Protein AF-A0A497JH28-F1 (afdb_monomer_lite)

pLDDT: mean 73.88, std 19.93, 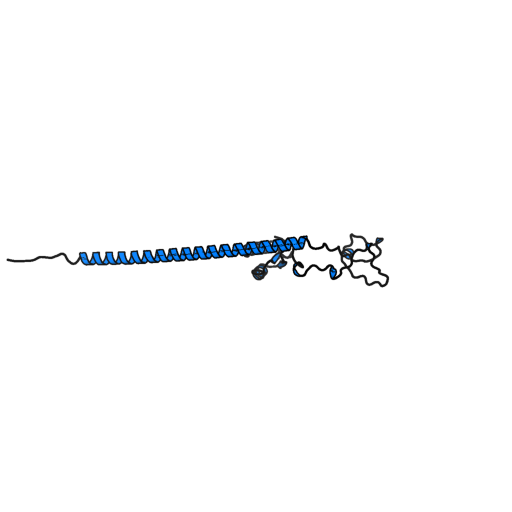range [36.78, 96.44]

InterPro domains:
  IPR001515 Large ribosomal subunit protein eL32 [PF01655] (84-186)
  IPR001515 Large ribosomal subunit protein eL32 [PTHR23413] (68-186)
  IPR001515 Large ribosomal subunit protein eL32 [SM01393] (86-186)
  IPR036351 Large ribosomal subunit protein eL32 superfamily [SSF52042] (65-186)

Foldseek 3Di:
DYDDDDPPDDVVVVVVVVVVVVVVVVVVVVVVVVVVVVVVVVVVVVVVVVVVVVVVVVVVLLVVLVVLLVVLVVDDDDDQAWDDDDDPVVDDVPDPNGSDHDDDDDPPDDDDVVNPDDDDPVNDDDPCNPQADSSSAREDEDAAQVVLVVCQPPRRHAYEYDPPHDPVRVVVNVVSCVVSVHHYPHD

Organism: NCBI:txid3101447

Secondary structure (DSSP, 8-state):
--------SSSHHHHHHHHHHHHHHHHHHHHHHHHHHHHHHHHHHHHHHHHHHHHHHHHHHHHHHHHHHHHHHTSPPPP------S-GGG--TT-HHHHS------TT----GGG-PPP-GGGPPPTTTTTB-TTSPEEEEESSSHHHHHHTT-TTEEEEE-TTS-HHHHHHHHHHHHHHTPPBS--

Sequence (187 aa):
MSKSKAKKTTEEKTVKKNDIAKGKTAKKRGEEKKQEQAVAKKSEKKVEKGTKETAKEEKKKNKEIKKLQKKIKKKKKKPIFRGHFGKRSIRRKSRAKWDKWRVPRGADFKLKKEDGKAPSTGYRTSKALRYLHPSGYREVLIHNAKELEMLAGRANVAARIASTVGRKKRGEIIKKADEIGIKILNA

Structure (mmCIF, N/CA/C/O backbone):
data_AF-A0A497JH28-F1
#
_entry.id   AF-A0A497JH28-F1
#
loop_
_atom_site.group_PDB
_atom_site.id
_atom_site.type_symbol
_atom_site.label_atom_id
_atom_site.label_alt_id
_atom_site.label_comp_id
_atom_site.label_asym_id
_atom_site.label_entity_id
_atom_site.label_seq_id
_atom_site.pdbx_PDB_ins_code
_atom_site.Cartn_x
_atom_site.Cartn_y
_atom_site.Cartn_z
_atom_site.occupancy
_atom_site.B_iso_or_equiv
_atom_site.auth_seq_id
_atom_site.auth_comp_id
_atom_site.auth_asym_id
_atom_site.auth_atom_id
_atom_site.pdbx_PDB_model_num
ATOM 1 N N . MET A 1 1 ? -82.735 -18.924 85.196 1.00 37.81 1 MET A N 1
ATOM 2 C CA . MET A 1 1 ? -82.983 -18.885 83.733 1.00 37.81 1 MET A CA 1
ATOM 3 C C . MET A 1 1 ? -82.346 -17.596 83.220 1.00 37.81 1 MET A C 1
ATOM 5 O O . MET A 1 1 ? -82.485 -16.612 83.918 1.00 37.81 1 MET A O 1
ATOM 9 N N . SER A 1 2 ? -81.614 -17.448 82.120 1.00 38.12 2 SER A N 1
ATOM 10 C CA . SER A 1 2 ? -81.178 -18.313 81.019 1.00 38.12 2 SER A CA 1
ATOM 11 C C . SER A 1 2 ? -80.342 -17.438 80.060 1.00 38.12 2 SER A C 1
ATOM 13 O O . SER A 1 2 ? -80.858 -16.391 79.701 1.00 38.12 2 SER A O 1
ATOM 15 N N . LYS A 1 3 ? -79.157 -17.922 79.613 1.00 40.09 3 LYS A N 1
ATOM 16 C CA . LYS A 1 3 ? -78.478 -17.726 78.286 1.00 40.09 3 LYS A CA 1
ATOM 17 C C . LYS A 1 3 ? -78.199 -16.260 77.826 1.00 40.09 3 LYS A C 1
ATOM 19 O O . LYS A 1 3 ? -78.965 -15.368 78.112 1.00 40.09 3 LYS A O 1
ATOM 24 N N . SER A 1 4 ? -77.163 -15.849 77.083 1.00 39.28 4 SER A N 1
ATOM 25 C CA . SER A 1 4 ? -76.132 -16.427 76.188 1.00 39.28 4 SER A CA 1
ATOM 26 C C . SER A 1 4 ? -75.283 -15.225 75.685 1.00 39.28 4 SER A C 1
ATOM 28 O O . SER A 1 4 ? -75.851 -14.172 75.432 1.00 39.28 4 SER A O 1
ATOM 30 N N . LYS A 1 5 ? -73.943 -15.212 75.710 1.00 43.56 5 LYS A N 1
ATOM 31 C CA . LYS A 1 5 ? -72.931 -15.792 74.788 1.00 43.56 5 LYS A CA 1
ATOM 32 C C . LYS A 1 5 ? -72.743 -15.065 73.429 1.00 43.56 5 LYS A C 1
ATOM 34 O O . LYS A 1 5 ? -73.659 -15.006 72.625 1.00 43.56 5 LYS A O 1
ATOM 39 N N . ALA A 1 6 ? -71.474 -14.689 73.184 1.00 45.25 6 ALA A N 1
ATOM 40 C CA . ALA A 1 6 ? -70.762 -14.514 71.899 1.00 45.25 6 ALA A CA 1
ATOM 41 C C . ALA A 1 6 ? -70.685 -13.118 71.223 1.00 45.25 6 ALA A C 1
ATOM 43 O O . ALA A 1 6 ? -71.328 -12.853 70.215 1.00 45.25 6 ALA A O 1
ATOM 44 N N . LYS A 1 7 ? -69.726 -12.294 71.681 1.00 42.97 7 LYS A N 1
ATOM 45 C CA . LYS A 1 7 ? -69.059 -11.220 70.909 1.00 42.97 7 LYS A CA 1
ATOM 46 C C . LYS A 1 7 ? -67.608 -11.656 70.607 1.00 42.97 7 LYS A C 1
ATOM 48 O O . LYS A 1 7 ? -66.684 -11.264 71.304 1.00 42.97 7 LYS A O 1
ATOM 53 N N . LYS A 1 8 ? -67.408 -12.568 69.648 1.00 49.81 8 LYS A N 1
ATOM 54 C CA . LYS A 1 8 ? -66.086 -12.998 69.126 1.00 49.81 8 LYS A CA 1
ATOM 55 C C . LYS A 1 8 ? -66.275 -13.650 67.749 1.00 49.81 8 LYS A C 1
ATOM 57 O O . LYS A 1 8 ? -66.282 -14.869 67.662 1.00 49.81 8 LYS A O 1
ATOM 62 N N . THR A 1 9 ? -66.486 -12.882 66.677 1.00 42.44 9 THR A N 1
ATOM 63 C CA . THR A 1 9 ? -66.509 -13.458 65.305 1.00 42.44 9 THR A CA 1
ATOM 64 C C . THR A 1 9 ? -66.166 -12.500 64.156 1.00 42.44 9 THR A C 1
ATOM 66 O O . THR A 1 9 ? -65.973 -12.977 63.038 1.00 42.44 9 THR A O 1
ATOM 69 N N . THR A 1 10 ? -66.038 -11.186 64.361 1.00 40.66 10 THR A N 1
ATOM 70 C CA . THR A 1 10 ? -65.856 -10.238 63.241 1.00 40.66 10 THR A CA 1
ATOM 71 C C . THR A 1 10 ? -64.416 -9.768 63.011 1.00 40.66 10 THR A C 1
ATOM 73 O O . THR A 1 10 ? -64.064 -9.494 61.866 1.00 40.66 10 THR A O 1
ATOM 76 N N . GLU A 1 11 ? -63.544 -9.774 64.023 1.00 47.94 11 GLU A N 1
ATOM 77 C CA . GLU A 1 11 ? -62.158 -9.276 63.892 1.00 47.94 11 GLU A CA 1
ATOM 78 C C . GLU A 1 11 ? -61.151 -10.334 63.392 1.00 47.94 11 GLU A C 1
ATOM 80 O O . GLU A 1 11 ? -60.200 -10.008 62.687 1.00 47.94 11 GLU A O 1
ATOM 85 N N . GLU A 1 12 ? -61.383 -11.631 63.623 1.00 47.53 12 GLU A N 1
ATOM 86 C CA . GLU A 1 12 ? -60.472 -12.683 63.127 1.00 47.53 12 GLU A CA 1
ATOM 87 C C . GLU A 1 12 ? -60.574 -12.937 61.609 1.00 47.53 12 GLU A C 1
ATOM 89 O O . GLU A 1 12 ? -59.661 -13.508 61.006 1.00 47.53 12 GLU A O 1
ATOM 94 N N . LYS A 1 13 ? -61.671 -12.520 60.960 1.00 46.00 13 LYS A N 1
ATOM 95 C CA . LYS A 1 13 ? -61.881 -12.714 59.512 1.00 46.00 13 LYS A CA 1
ATOM 96 C C . LYS A 1 13 ? -61.195 -11.651 58.648 1.00 46.00 13 LYS A C 1
ATOM 98 O O . LYS A 1 13 ? -60.872 -11.942 57.497 1.00 46.00 13 LYS A O 1
ATOM 103 N N . THR A 1 14 ? -60.938 -10.455 59.175 1.00 41.06 14 THR A N 1
ATOM 104 C CA . THR A 1 14 ? -60.233 -9.378 58.455 1.00 41.06 14 THR A CA 1
ATOM 105 C C . THR A 1 14 ? -58.714 -9.540 58.526 1.00 41.06 14 THR A C 1
ATOM 107 O O . THR A 1 14 ? -58.034 -9.312 57.526 1.00 41.06 14 THR A O 1
ATOM 110 N N . VAL A 1 15 ? -58.179 -10.059 59.636 1.00 48.66 15 VAL A N 1
ATOM 111 C CA . VAL A 1 15 ? -56.744 -10.372 59.777 1.00 48.66 15 VAL A CA 1
ATOM 112 C C . VAL A 1 15 ? -56.342 -11.559 58.884 1.00 48.66 15 VAL A C 1
ATOM 114 O O . VAL A 1 15 ? -55.412 -11.448 58.087 1.00 48.66 15 VAL A O 1
ATOM 117 N N . LYS A 1 16 ? -57.134 -12.646 58.863 1.00 47.25 16 LYS A N 1
ATOM 118 C CA . LYS A 1 16 ? -56.840 -13.844 58.044 1.00 47.25 16 LYS A CA 1
ATOM 119 C C . LYS A 1 16 ? -56.891 -13.607 56.524 1.00 47.25 16 LYS A C 1
ATOM 121 O O . LYS A 1 16 ? -56.211 -14.307 55.777 1.00 47.25 16 LYS A O 1
ATOM 126 N N . LYS A 1 17 ? -57.652 -12.618 56.033 1.00 41.28 17 LYS A N 1
ATOM 127 C CA . LYS A 1 17 ? -57.701 -12.276 54.592 1.00 41.28 17 LYS A CA 1
ATOM 128 C C . LYS A 1 17 ? -56.466 -11.486 54.134 1.00 41.28 17 LYS A C 1
ATOM 130 O O . LYS A 1 17 ? -56.041 -11.640 52.988 1.00 41.28 17 LYS A O 1
ATOM 135 N N . ASN A 1 18 ? -55.857 -10.712 55.034 1.00 42.66 18 ASN A N 1
ATOM 136 C CA . ASN A 1 18 ? -54.663 -9.912 54.753 1.00 42.66 18 ASN A CA 1
ATOM 137 C C . ASN A 1 18 ? -53.364 -10.740 54.778 1.00 42.66 18 ASN A C 1
ATOM 139 O O . ASN A 1 18 ? -52.468 -10.487 53.969 1.00 42.66 18 ASN A O 1
ATOM 143 N N . ASP A 1 19 ? -53.283 -11.787 55.604 1.00 46.91 19 ASP A N 1
ATOM 144 C CA . ASP A 1 19 ? -52.114 -12.682 55.640 1.00 46.91 19 ASP A CA 1
ATOM 145 C C . ASP A 1 19 ? -52.024 -13.600 54.405 1.00 46.91 19 ASP A C 1
ATOM 147 O O . ASP A 1 19 ? -50.943 -13.812 53.847 1.00 46.91 19 ASP A O 1
ATOM 151 N N . ILE A 1 20 ? -53.165 -14.065 53.880 1.00 48.09 20 ILE A N 1
ATOM 152 C CA . ILE A 1 20 ? -53.229 -14.869 52.643 1.00 48.09 20 ILE A CA 1
ATOM 153 C C . ILE A 1 20 ? -52.835 -14.028 51.410 1.00 48.09 20 ILE A C 1
ATOM 155 O O . ILE A 1 20 ? -52.199 -14.537 50.479 1.00 48.09 20 ILE A O 1
ATOM 159 N N . ALA A 1 21 ? -53.161 -12.730 51.405 1.00 46.59 21 ALA A N 1
ATOM 160 C CA . ALA A 1 21 ? -52.782 -11.796 50.342 1.00 46.59 21 ALA A CA 1
ATOM 161 C C . ALA A 1 21 ? -51.278 -11.452 50.360 1.00 46.59 21 ALA A C 1
ATOM 163 O O . ALA A 1 21 ? -50.659 -11.365 49.294 1.00 46.59 21 ALA A O 1
ATOM 164 N N . LYS A 1 22 ? -50.661 -11.345 51.549 1.00 37.91 22 LYS A N 1
ATOM 165 C CA . LYS A 1 22 ? -49.203 -11.175 51.717 1.00 37.91 22 LYS A CA 1
ATOM 166 C C . LYS A 1 22 ? -48.408 -12.435 51.343 1.00 37.91 22 LYS A C 1
ATOM 168 O O . LYS A 1 22 ? -47.345 -12.331 50.733 1.00 37.91 22 LYS A O 1
ATOM 173 N N . GLY A 1 23 ? -48.942 -13.629 51.611 1.00 40.78 23 GLY A N 1
ATOM 174 C CA . GLY A 1 23 ? -48.312 -14.901 51.229 1.00 40.78 23 GLY A CA 1
ATOM 175 C C . GLY A 1 23 ? -48.310 -15.176 49.717 1.00 40.78 23 GLY A C 1
ATOM 176 O O . GLY A 1 23 ? -47.308 -15.640 49.169 1.00 40.78 23 GLY A O 1
ATOM 177 N N . LYS A 1 24 ? -49.398 -14.843 49.003 1.00 41.31 24 LYS A N 1
ATOM 178 C CA . LYS A 1 24 ? -49.492 -15.022 47.537 1.00 41.31 24 LYS A CA 1
ATOM 179 C C . LYS A 1 24 ? -48.627 -14.032 46.748 1.00 41.31 24 LYS A C 1
ATOM 181 O O . LYS A 1 24 ? -48.066 -14.404 45.721 1.00 41.31 24 LYS A O 1
ATOM 186 N N . THR A 1 25 ? -48.469 -12.802 47.233 1.00 36.78 25 THR A N 1
ATOM 187 C 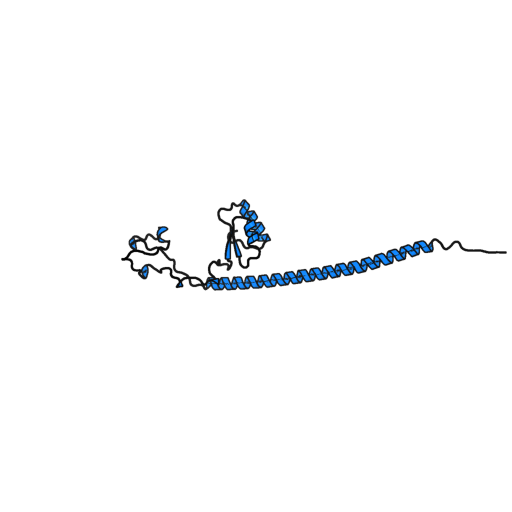CA . THR A 1 25 ? -47.599 -11.783 46.614 1.00 36.78 25 THR A CA 1
ATOM 188 C C . THR A 1 25 ? -46.108 -12.053 46.846 1.00 36.78 25 THR A C 1
ATOM 190 O O . THR A 1 25 ? -45.298 -11.790 45.958 1.00 36.78 25 THR A O 1
ATOM 193 N N . ALA A 1 26 ? -45.730 -12.657 47.979 1.00 47.97 26 ALA A N 1
ATOM 194 C CA . ALA A 1 26 ? -44.349 -13.068 48.250 1.00 47.97 26 ALA A CA 1
ATOM 195 C C . ALA A 1 26 ? -43.903 -14.283 47.410 1.00 47.97 26 ALA A C 1
ATOM 197 O O . ALA A 1 26 ? -42.774 -14.310 46.919 1.00 47.97 26 ALA A O 1
ATOM 198 N N . LYS A 1 27 ? -44.794 -15.260 47.180 1.00 40.41 27 LYS A N 1
ATOM 199 C CA . LYS A 1 27 ? -44.501 -16.448 46.354 1.00 40.41 27 LYS A CA 1
ATOM 200 C C . LYS A 1 27 ? -44.339 -16.098 44.865 1.00 40.41 27 LYS A C 1
ATOM 202 O O . LYS A 1 27 ? -43.400 -16.571 44.233 1.00 40.41 27 LYS A O 1
ATOM 207 N N . LYS A 1 28 ? -45.171 -15.180 44.349 1.00 40.59 28 LYS A N 1
ATOM 208 C CA . LYS A 1 28 ? -45.109 -14.670 42.964 1.00 40.59 28 LYS A CA 1
ATOM 209 C C . LYS A 1 28 ? -43.826 -13.863 42.688 1.00 40.59 28 LYS A C 1
ATOM 211 O O . LYS A 1 28 ? -43.149 -14.109 41.697 1.00 40.59 28 LYS A O 1
ATOM 216 N N . ARG A 1 29 ? -43.404 -13.011 43.637 1.00 37.56 29 ARG A N 1
ATOM 217 C CA . ARG A 1 29 ? -42.120 -12.274 43.584 1.00 37.56 29 ARG A CA 1
ATOM 218 C C . ARG A 1 29 ? -40.880 -13.178 43.660 1.00 37.56 29 ARG A C 1
ATOM 220 O O . ARG A 1 29 ? -39.821 -12.806 43.159 1.00 37.56 29 ARG A O 1
ATOM 227 N N . GLY A 1 30 ? -40.976 -14.340 44.311 1.00 40.38 30 GLY A N 1
ATOM 228 C CA . GLY A 1 30 ? -39.885 -15.320 44.402 1.00 40.38 30 GLY A CA 1
ATOM 229 C C . GLY A 1 30 ? -39.669 -16.119 43.111 1.00 40.38 30 GLY A C 1
ATOM 230 O O . GLY A 1 30 ? -38.525 -16.401 42.749 1.00 40.38 30 GLY A O 1
ATOM 231 N N . GLU A 1 31 ? -40.747 -16.447 42.395 1.00 44.94 31 GLU A N 1
ATOM 232 C CA . GLU A 1 31 ? -40.692 -17.097 41.078 1.00 44.94 31 GLU A CA 1
ATOM 233 C C . GLU A 1 31 ? -40.249 -16.127 39.974 1.00 44.94 31 GLU A C 1
ATOM 235 O O . GLU A 1 31 ? -39.393 -16.492 39.168 1.00 44.94 31 GLU A O 1
ATOM 240 N N . GLU A 1 32 ? -40.710 -14.872 40.003 1.00 44.94 32 GLU A N 1
ATOM 241 C CA . GLU A 1 32 ? -40.266 -13.806 39.087 1.00 44.94 32 GLU A CA 1
ATOM 242 C C . GLU A 1 32 ? -38.764 -13.497 39.248 1.00 44.94 32 GLU A C 1
ATOM 244 O O . GLU A 1 32 ? -38.039 -13.454 38.256 1.00 44.94 32 GLU A O 1
ATOM 249 N N . LYS A 1 33 ? -38.238 -13.428 40.484 1.00 43.44 33 LYS A N 1
ATOM 250 C CA . LYS A 1 33 ? -36.789 -13.257 40.731 1.00 43.44 33 LYS A CA 1
ATOM 251 C C . LYS A 1 33 ? -35.943 -14.457 40.288 1.00 43.44 33 LYS A C 1
ATOM 253 O O . LYS A 1 33 ? -34.811 -14.278 39.841 1.00 43.44 33 LYS A O 1
ATOM 258 N N . LYS A 1 34 ? -36.461 -15.688 40.392 1.00 44.56 34 LYS A N 1
ATOM 259 C CA . LYS A 1 34 ? -35.784 -16.890 39.863 1.00 44.56 34 LYS A CA 1
ATOM 260 C C . LYS A 1 34 ? -35.794 -16.922 38.332 1.00 44.56 34 LYS A C 1
ATOM 262 O O . LYS A 1 34 ? -34.812 -17.365 37.737 1.00 44.56 34 LYS A O 1
ATOM 267 N N . GLN A 1 35 ? -36.863 -16.439 37.701 1.00 50.97 35 GLN A N 1
ATOM 268 C CA . GLN A 1 35 ? -36.962 -16.317 36.247 1.00 50.97 35 GLN A CA 1
ATOM 269 C C . GLN A 1 35 ? -36.061 -15.193 35.703 1.00 50.97 35 GLN A C 1
ATOM 271 O O . GLN A 1 35 ? -35.329 -15.440 34.747 1.00 50.97 35 GLN A O 1
ATOM 276 N N . GLU A 1 36 ? -35.980 -14.027 36.355 1.00 49.41 36 GLU A N 1
ATOM 277 C CA . GLU A 1 36 ? -35.035 -12.951 36.000 1.00 49.41 36 GLU A CA 1
ATOM 278 C C . GLU A 1 36 ? -33.567 -13.383 36.136 1.00 49.41 36 GLU A C 1
ATOM 280 O O . GLU A 1 36 ? -32.769 -13.150 35.230 1.00 49.41 36 GLU A O 1
ATOM 285 N N . GLN A 1 37 ? -33.198 -14.087 37.213 1.00 52.50 37 GLN A N 1
ATOM 286 C CA . GLN A 1 37 ? -31.826 -14.583 37.398 1.00 52.50 37 GLN A CA 1
ATOM 287 C C . GLN A 1 37 ? -31.445 -15.690 36.400 1.00 52.50 37 GLN A C 1
ATOM 289 O O . GLN A 1 37 ? -30.280 -15.805 36.009 1.00 52.50 37 GLN A O 1
ATOM 294 N N . ALA A 1 38 ? -32.405 -16.506 35.954 1.00 54.91 38 ALA A N 1
ATOM 295 C CA . ALA A 1 38 ? -32.179 -17.521 34.927 1.00 54.91 38 ALA A CA 1
ATOM 296 C C . ALA A 1 38 ? -32.054 -16.909 33.520 1.00 54.91 38 ALA A C 1
ATOM 298 O O . ALA A 1 38 ? -31.229 -17.375 32.730 1.00 54.91 38 ALA A O 1
ATOM 299 N N . VAL A 1 39 ? -32.827 -15.859 33.215 1.00 54.19 39 VAL A N 1
ATOM 300 C CA . VAL A 1 39 ? -32.735 -15.092 31.962 1.00 54.19 39 VAL A CA 1
ATOM 301 C C . VAL A 1 39 ? -31.427 -14.295 31.912 1.00 54.19 39 VAL A C 1
ATOM 303 O O . VAL A 1 39 ? -30.737 -14.384 30.898 1.00 54.19 39 VAL A O 1
ATOM 306 N N . ALA A 1 40 ? -31.015 -13.662 33.018 1.00 53.75 40 ALA A N 1
ATOM 307 C CA . ALA A 1 40 ? -29.733 -12.963 33.158 1.00 53.75 40 ALA A CA 1
ATOM 308 C C . ALA A 1 40 ? -28.522 -13.901 32.979 1.00 53.75 40 ALA A C 1
ATOM 310 O O . ALA A 1 40 ? -27.623 -13.616 32.190 1.00 53.75 40 ALA A O 1
ATOM 311 N N . LYS A 1 41 ? -28.534 -15.095 33.596 1.00 46.94 41 LYS A N 1
ATOM 312 C CA . LYS A 1 41 ? -27.481 -16.112 33.391 1.00 46.94 41 LYS A CA 1
ATOM 313 C C . LYS A 1 41 ? -27.463 -16.689 31.973 1.00 46.94 41 LYS A C 1
ATOM 315 O O . LYS A 1 41 ? -26.401 -17.072 31.479 1.00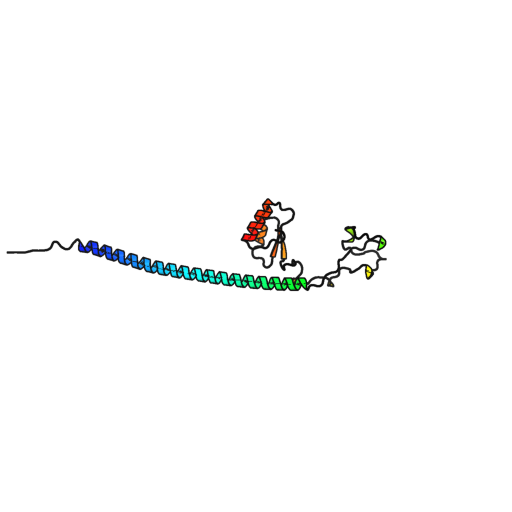 46.94 41 LYS A O 1
ATOM 320 N N . LYS A 1 42 ? -28.616 -16.776 31.295 1.00 41.72 42 LYS A N 1
ATOM 321 C CA . LYS A 1 42 ? -28.699 -17.186 29.880 1.00 41.72 42 LYS A CA 1
ATOM 322 C C . LYS A 1 42 ? -28.188 -16.088 28.948 1.00 41.72 42 LYS A C 1
ATOM 324 O O . LYS A 1 42 ? -27.504 -16.425 27.985 1.00 41.72 42 LYS A O 1
ATOM 329 N N . SER A 1 43 ? -28.476 -14.813 29.220 1.00 47.16 43 SER A N 1
ATOM 330 C CA . SER A 1 43 ? -27.940 -13.678 28.460 1.00 47.16 43 SER A CA 1
ATOM 331 C C . SER A 1 43 ? -26.440 -13.504 28.680 1.00 47.16 43 SER A C 1
ATOM 333 O O . SER A 1 43 ? -25.723 -13.353 27.700 1.00 47.16 43 SER A O 1
ATOM 335 N N . GLU A 1 44 ? -25.934 -13.657 29.905 1.00 52.97 44 GLU A N 1
ATOM 336 C CA . GLU A 1 44 ? -24.496 -13.617 30.211 1.00 52.97 44 GLU A CA 1
ATOM 337 C C . GLU A 1 44 ? -23.739 -14.765 29.537 1.00 52.97 44 GLU A C 1
ATOM 339 O O . GLU A 1 44 ? -22.740 -14.521 28.867 1.00 52.97 44 GLU A O 1
ATOM 344 N N . LYS A 1 45 ? -24.258 -16.004 29.580 1.00 42.44 45 LYS A N 1
ATOM 345 C CA . LYS A 1 45 ? -23.668 -17.127 28.826 1.00 42.44 45 LYS A CA 1
ATOM 346 C C . LYS A 1 45 ? -23.711 -16.912 27.315 1.00 42.44 45 LYS A C 1
ATOM 348 O O . LYS A 1 45 ? -22.812 -17.377 26.624 1.00 42.44 45 LYS A O 1
ATOM 353 N N . LYS A 1 46 ? -24.745 -16.257 26.777 1.00 44.66 46 LYS A N 1
ATOM 354 C CA . LYS A 1 46 ? -24.876 -15.975 25.335 1.00 44.66 46 LYS A CA 1
ATOM 355 C C . LYS A 1 46 ? -23.923 -14.855 24.898 1.00 44.66 46 LYS A C 1
ATOM 357 O O . LYS A 1 46 ? -23.325 -14.968 23.831 1.00 44.66 46 LYS A O 1
ATOM 362 N N . VAL A 1 47 ? -23.711 -13.850 25.751 1.00 51.41 47 VAL A N 1
ATOM 363 C CA . VAL A 1 47 ? -22.716 -12.780 25.576 1.00 51.41 47 VAL A CA 1
ATOM 364 C C . VAL A 1 47 ? -21.290 -13.333 25.714 1.00 51.41 47 VAL A C 1
ATOM 366 O O . VAL A 1 47 ? -20.474 -13.081 24.836 1.00 51.41 47 VAL A O 1
ATOM 369 N N . GLU A 1 48 ? -20.992 -14.182 26.704 1.00 52.78 48 GLU A N 1
ATOM 370 C CA . GLU A 1 48 ? -19.694 -14.876 26.838 1.00 52.78 48 GLU A CA 1
ATOM 371 C C . GLU A 1 48 ? -19.387 -15.830 25.673 1.00 52.78 48 GLU A C 1
ATOM 373 O O . GLU A 1 48 ? -18.230 -16.013 25.283 1.00 52.78 48 GLU A O 1
ATOM 378 N N . LYS A 1 49 ? -20.409 -16.498 25.127 1.00 39.88 49 LYS A N 1
ATOM 379 C CA . LYS A 1 49 ? -20.242 -17.385 23.968 1.00 39.88 49 LYS A CA 1
ATOM 380 C C . LYS A 1 49 ? -19.982 -16.567 22.700 1.00 39.88 49 LYS A C 1
ATOM 382 O O . LYS A 1 49 ? -19.069 -16.911 21.953 1.00 39.88 49 LYS A O 1
ATOM 387 N N . GLY A 1 50 ? -20.685 -15.443 22.532 1.00 47.03 50 GLY A N 1
ATOM 388 C CA . GLY A 1 50 ? -20.445 -14.471 21.463 1.00 47.03 50 GLY A CA 1
ATOM 389 C C . GLY A 1 50 ? -19.052 -13.835 21.526 1.00 47.03 50 GLY A C 1
ATOM 390 O O . GLY A 1 50 ? -18.361 -13.794 20.513 1.00 47.03 50 GLY A O 1
ATOM 391 N N . THR A 1 51 ? -18.575 -13.430 22.709 1.00 59.41 51 THR A N 1
ATOM 392 C CA . THR A 1 51 ? -17.224 -12.854 22.877 1.00 59.41 51 THR A CA 1
ATOM 393 C C . THR A 1 51 ? -16.103 -13.877 22.659 1.00 59.41 51 THR A C 1
ATOM 395 O O . THR A 1 51 ? -15.031 -13.540 22.152 1.00 59.41 51 THR A O 1
ATOM 398 N N . LYS A 1 52 ? -16.330 -15.159 22.978 1.00 59.66 52 LYS A N 1
ATOM 399 C CA . LYS A 1 52 ? -15.379 -16.245 22.669 1.00 59.66 52 LYS A CA 1
ATOM 400 C C . LYS A 1 52 ? -15.323 -16.574 21.174 1.00 59.66 52 LYS A C 1
ATOM 402 O O . LYS A 1 52 ? -14.257 -16.954 20.679 1.00 59.66 52 LYS A O 1
ATOM 407 N N . GLU A 1 53 ? -16.435 -16.450 20.456 1.00 68.19 53 GLU A N 1
ATOM 408 C CA . GLU A 1 53 ? -16.502 -16.663 19.006 1.00 68.19 53 GLU A CA 1
ATOM 409 C C . GLU A 1 53 ? -15.827 -15.519 18.233 1.00 68.19 53 GLU A C 1
ATOM 411 O O . GLU A 1 53 ? -14.965 -15.795 17.391 1.00 68.19 53 GLU A O 1
ATOM 416 N N . THR A 1 54 ? -16.084 -14.257 18.596 1.00 68.38 54 THR A N 1
ATOM 417 C CA . THR A 1 54 ? -15.415 -13.090 17.989 1.00 68.38 54 THR A CA 1
ATOM 418 C C . THR A 1 54 ? -13.900 -13.112 18.215 1.00 68.38 54 THR A C 1
ATOM 420 O O . THR A 1 54 ? -13.129 -12.955 17.266 1.00 68.38 54 THR A O 1
ATOM 423 N N . ALA A 1 55 ? -13.438 -13.451 19.425 1.00 72.38 55 ALA A N 1
ATOM 424 C CA . ALA A 1 55 ? -12.008 -13.564 19.731 1.00 72.38 55 ALA A CA 1
ATOM 425 C C . ALA A 1 55 ? -11.300 -14.687 18.942 1.00 72.38 55 ALA A C 1
ATOM 427 O O . ALA A 1 55 ? 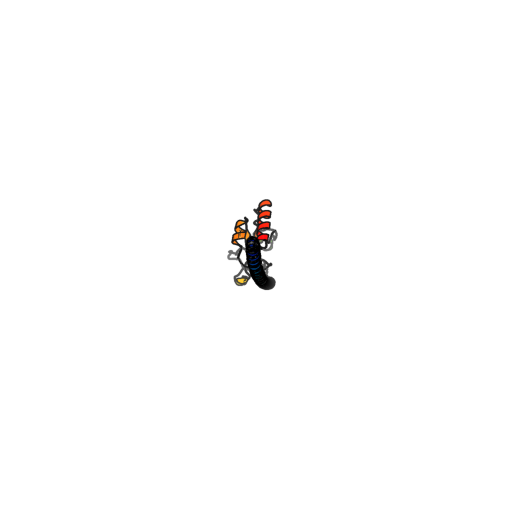-10.124 -14.570 18.573 1.00 72.38 55 ALA A O 1
ATOM 428 N N . LYS A 1 56 ? -11.987 -15.806 18.661 1.00 74.50 56 LYS A N 1
ATOM 429 C CA . LYS A 1 56 ? -11.452 -16.868 17.786 1.00 74.50 56 LYS A CA 1
ATOM 430 C C . LYS A 1 56 ? -11.345 -16.392 16.337 1.00 74.50 56 LYS A C 1
ATOM 432 O O . LYS A 1 56 ? -10.358 -16.709 15.663 1.00 74.50 56 LYS A O 1
ATOM 437 N N . GLU A 1 57 ? -12.323 -15.629 15.865 1.00 77.69 57 GLU A N 1
ATOM 438 C CA . GLU A 1 57 ? -12.338 -15.083 14.511 1.00 77.69 57 GLU A CA 1
ATOM 439 C C . GLU A 1 57 ? -11.220 -14.051 14.294 1.00 77.69 57 GLU A C 1
ATOM 441 O O . GLU A 1 57 ? -10.482 -14.130 13.308 1.00 77.69 57 GLU A O 1
ATOM 446 N N . GLU A 1 58 ? -11.000 -13.153 15.255 1.00 77.19 58 GLU A N 1
ATOM 447 C CA . GLU A 1 58 ? -9.890 -12.192 15.246 1.00 77.19 58 GLU A CA 1
ATOM 448 C C . GLU A 1 58 ? -8.521 -12.880 15.238 1.00 77.19 58 GLU A C 1
ATOM 450 O O . GLU A 1 58 ? -7.636 -12.525 14.453 1.00 77.19 58 GLU A O 1
ATOM 455 N N . LYS A 1 59 ? -8.342 -13.932 16.049 1.00 80.88 59 LYS A N 1
ATOM 456 C CA . LYS A 1 59 ? -7.113 -14.744 16.044 1.00 80.88 59 LYS A CA 1
ATOM 457 C C . LYS A 1 59 ? -6.869 -15.394 14.681 1.00 80.88 59 LYS A C 1
ATOM 459 O O . LYS A 1 59 ? -5.727 -15.428 14.207 1.00 80.88 59 LYS A O 1
ATOM 464 N N . LYS A 1 60 ? -7.923 -15.887 14.023 1.00 83.81 60 LYS A N 1
ATOM 465 C CA . LYS A 1 60 ? -7.845 -16.471 12.675 1.00 83.81 60 LYS A CA 1
ATOM 466 C C . LYS A 1 60 ? -7.453 -15.414 11.634 1.00 83.81 60 LYS A C 1
ATOM 468 O O . LYS A 1 60 ? -6.506 -15.654 10.879 1.00 83.81 60 LYS A O 1
ATOM 473 N N . LYS A 1 61 ? -8.091 -14.237 11.656 1.00 81.62 61 LYS A N 1
ATOM 474 C CA . LYS A 1 61 ? -7.768 -13.083 10.792 1.00 81.62 61 LYS A CA 1
ATOM 475 C C . LYS A 1 61 ? -6.312 -12.638 10.975 1.00 81.62 61 LYS A C 1
ATOM 477 O O . LYS A 1 61 ? -5.559 -12.552 10.006 1.00 81.62 61 LYS A O 1
ATOM 482 N N . ASN A 1 62 ? -5.849 -12.495 12.216 1.00 85.81 62 ASN A N 1
ATOM 483 C CA . ASN A 1 62 ? -4.461 -12.128 12.516 1.00 85.81 62 ASN A CA 1
ATOM 484 C C . ASN A 1 62 ? -3.443 -13.169 12.020 1.00 85.81 62 ASN A C 1
ATOM 486 O O . ASN A 1 62 ? -2.385 -12.813 11.486 1.00 85.81 62 ASN A O 1
ATOM 490 N N . LYS A 1 63 ? -3.754 -14.467 12.134 1.00 88.88 63 LYS A N 1
ATOM 491 C CA . LYS A 1 63 ? -2.909 -15.542 11.588 1.00 88.88 63 LYS A CA 1
ATOM 492 C C . LYS A 1 63 ? -2.823 -15.469 10.061 1.00 88.88 63 LYS A C 1
ATOM 494 O O . LYS A 1 63 ? -1.739 -15.660 9.498 1.00 88.88 63 LYS A O 1
ATOM 499 N N . GLU A 1 64 ? -3.933 -15.172 9.394 1.00 87.81 64 GLU A N 1
ATOM 500 C CA . GLU A 1 64 ? -3.986 -14.994 7.944 1.00 87.81 64 GLU A CA 1
ATOM 501 C C . GLU A 1 64 ? -3.160 -13.785 7.486 1.00 87.81 64 GLU A C 1
ATOM 503 O O . GLU A 1 64 ? -2.294 -13.926 6.616 1.00 87.81 64 GLU A O 1
ATOM 508 N N . ILE A 1 65 ? -3.324 -12.635 8.143 1.00 87.50 65 ILE A N 1
ATOM 509 C CA . ILE A 1 65 ? -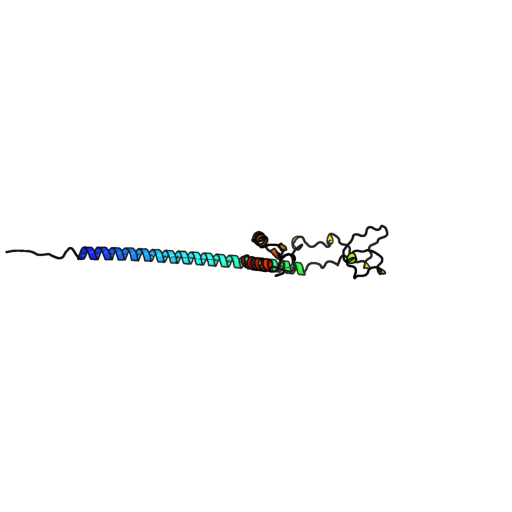2.538 -11.422 7.883 1.00 87.50 65 ILE A CA 1
ATOM 510 C C . ILE A 1 65 ? -1.043 -11.712 8.055 1.00 87.50 65 ILE A C 1
ATOM 512 O O . ILE A 1 65 ? -0.240 -11.396 7.176 1.00 87.50 65 ILE A O 1
ATOM 516 N N . LYS A 1 66 ? -0.643 -12.415 9.121 1.00 88.88 66 LYS A N 1
ATOM 517 C CA . LYS A 1 66 ? 0.760 -12.811 9.344 1.00 88.88 66 LYS A CA 1
ATOM 518 C C . LYS A 1 66 ? 1.289 -13.728 8.234 1.00 88.88 66 LYS A C 1
ATOM 520 O O . LYS A 1 66 ? 2.450 -13.617 7.831 1.00 88.88 66 LYS A O 1
ATOM 525 N N . LYS A 1 67 ? 0.453 -14.622 7.694 1.00 90.56 67 LYS A N 1
ATOM 526 C CA . LYS A 1 67 ? 0.804 -15.469 6.539 1.00 90.56 67 LYS A CA 1
ATOM 527 C C . LYS A 1 67 ? 1.009 -14.622 5.279 1.00 90.56 67 LYS A C 1
ATOM 529 O O . LYS A 1 67 ? 1.985 -14.844 4.558 1.00 90.56 67 LYS A O 1
ATOM 534 N N . LEU A 1 68 ? 0.145 -13.637 5.034 1.00 89.50 68 LEU A N 1
ATOM 535 C CA . LEU A 1 68 ? 0.281 -12.688 3.925 1.00 89.50 68 LEU A CA 1
ATOM 536 C C . LEU A 1 68 ? 1.552 -11.843 4.059 1.00 89.50 68 LEU A C 1
ATOM 538 O O . LEU A 1 68 ? 2.322 -11.767 3.105 1.00 89.50 68 LEU A O 1
ATOM 542 N N . GLN A 1 69 ? 1.851 -11.314 5.245 1.00 89.62 69 GLN A N 1
ATOM 543 C CA . GLN A 1 69 ? 3.094 -10.583 5.515 1.00 89.62 69 GLN A CA 1
ATOM 544 C C . GLN A 1 69 ? 4.340 -11.424 5.205 1.00 89.62 69 GLN A C 1
ATOM 546 O O . GLN A 1 69 ? 5.259 -10.957 4.528 1.00 89.62 69 GLN A O 1
ATOM 551 N N . LYS A 1 70 ? 4.368 -12.694 5.633 1.00 91.38 70 LYS A N 1
ATOM 552 C CA . LYS A 1 70 ? 5.466 -13.620 5.303 1.00 91.38 70 LYS A CA 1
ATOM 553 C C . LYS A 1 70 ? 5.606 -13.811 3.790 1.00 91.38 70 LYS A C 1
ATOM 555 O O . LYS A 1 70 ? 6.719 -13.763 3.273 1.00 91.38 70 LYS A O 1
ATOM 560 N N . LYS A 1 71 ? 4.493 -13.983 3.068 1.00 90.31 71 LYS A N 1
ATOM 561 C CA . LYS A 1 71 ? 4.496 -14.082 1.599 1.00 90.31 71 LYS A CA 1
ATOM 562 C C . LYS A 1 71 ? 4.991 -12.791 0.934 1.00 90.31 71 LYS A C 1
ATOM 564 O O . LYS A 1 71 ? 5.742 -12.864 -0.033 1.00 90.31 71 LYS A O 1
ATOM 569 N N . ILE A 1 72 ? 4.625 -11.622 1.463 1.00 90.19 72 ILE A N 1
ATOM 570 C CA . ILE A 1 72 ? 5.089 -10.318 0.968 1.00 90.19 72 ILE A CA 1
ATOM 571 C C . ILE A 1 72 ? 6.598 -10.167 1.164 1.00 90.19 72 ILE A C 1
ATOM 573 O O . ILE A 1 72 ? 7.270 -9.733 0.235 1.00 90.19 72 ILE A O 1
ATOM 577 N N . LYS A 1 73 ? 7.145 -10.552 2.322 1.00 88.94 73 LYS A N 1
ATOM 578 C CA . LYS A 1 73 ? 8.596 -10.507 2.577 1.00 88.94 73 LYS A CA 1
ATOM 579 C C . LYS A 1 73 ? 9.380 -11.446 1.657 1.00 88.94 73 LYS A C 1
ATOM 581 O O . LYS A 1 73 ? 10.456 -11.087 1.197 1.00 88.94 73 LYS A O 1
ATOM 586 N N . LYS A 1 74 ? 8.817 -12.617 1.347 1.00 89.00 74 LYS A N 1
ATOM 587 C CA . LYS A 1 74 ? 9.417 -13.615 0.445 1.00 89.00 74 LYS A CA 1
ATOM 588 C C . LYS A 1 74 ? 9.258 -13.290 -1.047 1.00 89.00 74 LYS A C 1
ATOM 590 O O . LYS A 1 74 ? 9.784 -14.022 -1.882 1.00 89.00 74 LYS A O 1
ATOM 595 N N . LYS A 1 75 ? 8.516 -12.239 -1.421 1.00 86.69 75 LYS A N 1
ATOM 596 C CA . LYS A 1 75 ? 8.309 -11.901 -2.838 1.00 86.69 75 LYS A CA 1
ATOM 597 C C . LYS A 1 75 ? 9.636 -11.489 -3.484 1.00 86.69 75 LYS A C 1
ATOM 599 O O . LYS A 1 75 ? 10.430 -10.773 -2.877 1.00 86.69 75 LYS A O 1
ATOM 604 N N . LYS A 1 76 ? 9.849 -11.891 -4.742 1.00 84.31 76 LYS A N 1
ATOM 605 C CA . LYS A 1 76 ? 11.033 -11.486 -5.515 1.00 84.31 76 LYS A CA 1
ATOM 606 C C . LYS A 1 76 ? 11.103 -9.954 -5.587 1.00 84.31 76 LYS A C 1
ATOM 608 O O . LYS A 1 76 ? 10.121 -9.305 -5.966 1.00 84.31 76 LYS A O 1
ATOM 613 N N . LYS A 1 77 ? 12.252 -9.379 -5.215 1.00 86.12 77 LYS A N 1
ATOM 614 C CA . LYS A 1 77 ? 12.512 -7.942 -5.373 1.00 86.12 77 LYS A CA 1
ATOM 615 C C . LYS A 1 77 ? 12.560 -7.623 -6.866 1.00 86.12 77 LYS A C 1
ATOM 617 O O . LYS A 1 77 ? 13.195 -8.337 -7.639 1.00 86.12 77 LYS A O 1
ATOM 622 N N . LYS A 1 78 ? 11.851 -6.573 -7.274 1.00 88.62 78 LYS A N 1
ATOM 623 C CA . LYS A 1 78 ? 11.873 -6.103 -8.661 1.00 88.62 78 LYS A CA 1
ATOM 624 C C . LYS A 1 78 ? 13.071 -5.174 -8.845 1.00 88.62 78 LYS A C 1
ATOM 626 O O . LYS A 1 78 ? 13.386 -4.441 -7.906 1.00 88.62 78 LYS A O 1
ATOM 631 N N . PRO A 1 79 ? 13.720 -5.187 -10.017 1.00 87.88 79 PRO A N 1
ATOM 632 C CA . PRO A 1 79 ? 14.697 -4.160 -10.340 1.00 87.88 79 PRO A CA 1
ATOM 633 C C . PRO A 1 79 ? 14.012 -2.787 -10.392 1.00 87.88 79 PRO A C 1
ATOM 635 O O . PRO A 1 79 ? 12.806 -2.688 -10.631 1.00 87.88 79 PRO A O 1
ATOM 638 N N . ILE A 1 80 ? 14.791 -1.729 -10.178 1.00 84.62 80 ILE A N 1
ATOM 639 C CA . ILE A 1 80 ? 14.328 -0.362 -10.419 1.00 84.62 80 ILE A CA 1
ATOM 640 C C . ILE A 1 80 ? 14.325 -0.155 -11.933 1.00 84.62 80 ILE A C 1
ATOM 642 O O . ILE A 1 80 ? 15.374 -0.208 -12.572 1.00 84.62 80 ILE A O 1
ATOM 646 N N . PHE A 1 81 ? 13.142 0.050 -12.502 1.00 86.38 81 PHE A N 1
ATOM 647 C CA . PHE A 1 81 ? 12.976 0.306 -13.928 1.00 86.38 81 PHE A CA 1
ATOM 648 C C . PHE A 1 81 ? 13.200 1.795 -14.203 1.00 86.38 81 PHE A C 1
ATOM 650 O O . PHE A 1 81 ? 12.414 2.623 -13.749 1.00 86.38 81 PHE A O 1
ATOM 657 N N . ARG A 1 82 ? 14.260 2.137 -14.940 1.00 79.50 82 ARG A N 1
ATOM 658 C CA . ARG A 1 82 ? 14.654 3.525 -15.236 1.00 79.50 82 ARG A CA 1
ATOM 659 C C . ARG A 1 82 ? 14.487 3.842 -16.717 1.00 79.50 82 ARG A C 1
ATOM 661 O O . ARG A 1 82 ? 14.626 2.966 -17.560 1.00 79.50 82 ARG A O 1
ATOM 668 N N . GLY A 1 83 ? 14.166 5.089 -17.041 1.00 74.50 83 GLY A N 1
ATOM 669 C CA . GLY A 1 83 ? 14.005 5.526 -18.427 1.00 74.50 83 GLY A CA 1
ATOM 670 C C . GLY A 1 83 ? 15.350 5.770 -19.093 1.00 74.50 83 GLY A C 1
ATOM 671 O O . GLY A 1 83 ? 16.202 6.479 -18.556 1.00 74.50 83 GLY A O 1
ATOM 672 N N . HIS A 1 84 ? 15.523 5.225 -20.293 1.00 67.75 84 HIS A N 1
ATOM 673 C CA . HIS A 1 84 ? 16.730 5.414 -21.088 1.00 67.75 84 HIS A CA 1
ATOM 674 C C . HIS A 1 84 ? 16.539 6.561 -22.076 1.00 67.75 84 HIS A C 1
ATOM 676 O O . HIS A 1 84 ? 16.123 6.360 -23.211 1.00 67.75 84 HIS A O 1
ATOM 682 N N . PHE A 1 85 ? 16.848 7.778 -21.636 1.00 57.53 85 PHE A N 1
ATOM 683 C CA . PHE A 1 85 ? 17.143 8.882 -22.549 1.00 57.53 85 PHE A CA 1
ATOM 684 C C . PHE A 1 85 ? 18.670 8.998 -22.673 1.00 57.53 85 PHE A C 1
ATOM 686 O O . PHE A 1 85 ? 19.355 8.751 -21.695 1.00 57.53 85 PHE A O 1
ATOM 693 N N . GLY A 1 86 ? 19.227 9.312 -23.845 1.00 55.53 86 GLY A N 1
ATOM 694 C CA . GLY A 1 86 ? 20.643 9.693 -24.022 1.00 55.53 86 GLY A CA 1
ATOM 695 C C . GLY A 1 86 ? 21.753 8.648 -23.757 1.00 55.53 86 GLY A C 1
ATOM 696 O O . GLY A 1 86 ? 21.540 7.557 -23.218 1.00 55.53 86 GLY A O 1
ATOM 697 N N . LYS A 1 87 ? 22.987 9.027 -24.138 1.00 56.31 87 LYS A N 1
ATOM 698 C CA . LYS A 1 87 ? 24.237 8.287 -23.867 1.00 56.31 87 LYS A CA 1
ATOM 699 C C . LYS A 1 87 ? 24.502 8.219 -22.354 1.00 56.31 87 LYS A C 1
ATOM 701 O O . LYS A 1 87 ? 24.138 9.131 -21.611 1.00 56.31 87 LYS A O 1
ATOM 706 N N . ARG A 1 88 ? 25.163 7.151 -21.885 1.00 56.69 88 ARG A N 1
ATOM 707 C CA . ARG A 1 88 ? 25.437 6.899 -20.452 1.00 56.69 88 ARG A CA 1
ATOM 708 C C . ARG A 1 88 ? 26.169 8.057 -19.755 1.00 56.69 88 ARG A C 1
ATOM 710 O O . ARG A 1 88 ? 25.870 8.327 -18.599 1.00 56.69 88 ARG A O 1
ATOM 717 N N . SER A 1 89 ? 27.036 8.776 -20.468 1.00 56.81 89 SER A N 1
ATOM 718 C CA . SER A 1 89 ? 27.758 9.962 -19.978 1.00 56.81 89 SER A CA 1
ATOM 719 C C . SER A 1 89 ? 26.859 11.176 -19.699 1.00 56.81 89 SER A C 1
ATOM 721 O O . SER A 1 89 ? 27.172 11.998 -18.847 1.00 56.81 89 SER A O 1
ATOM 723 N N . ILE A 1 90 ? 25.703 11.274 -20.365 1.00 56.22 90 ILE A N 1
ATOM 724 C CA . ILE A 1 90 ? 24.742 12.389 -20.239 1.00 56.22 90 ILE A CA 1
ATOM 7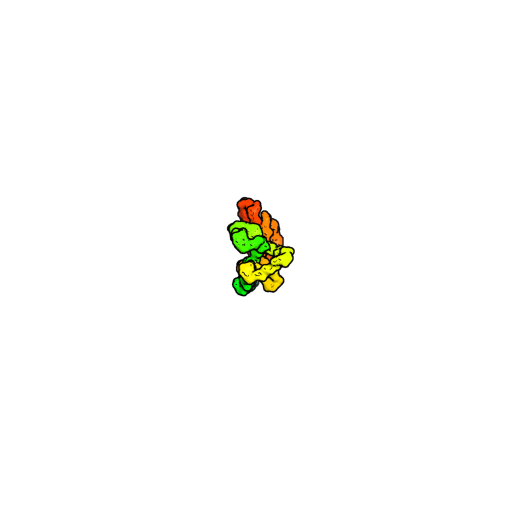25 C C . ILE A 1 90 ? 23.693 12.087 -19.148 1.00 56.22 90 ILE A C 1
ATOM 727 O O . ILE A 1 90 ? 22.935 12.957 -18.706 1.00 56.22 90 ILE A O 1
ATOM 731 N N . ARG A 1 91 ? 23.656 10.834 -18.675 1.00 61.84 91 ARG A N 1
ATOM 732 C CA . ARG A 1 91 ? 22.699 10.309 -17.700 1.00 61.84 91 ARG A CA 1
ATOM 733 C C . ARG A 1 91 ? 23.041 10.787 -16.290 1.00 61.84 91 ARG A C 1
ATOM 735 O O . ARG A 1 91 ? 23.561 10.042 -15.464 1.00 61.84 91 ARG A O 1
ATOM 742 N N . ARG A 1 92 ? 22.696 12.039 -15.981 1.00 60.38 92 ARG A N 1
ATOM 743 C CA . ARG A 1 92 ? 22.746 12.540 -14.601 1.00 60.38 92 ARG A CA 1
ATOM 744 C C . ARG A 1 92 ? 21.661 11.850 -13.775 1.00 60.38 92 ARG A C 1
ATOM 746 O O . ARG A 1 92 ? 20.476 12.141 -13.939 1.00 60.38 92 ARG A O 1
ATOM 753 N N . LYS A 1 93 ? 22.079 10.955 -12.872 1.00 59.53 93 LYS A N 1
ATOM 754 C CA . LYS A 1 93 ? 21.207 10.212 -11.938 1.00 59.53 93 LYS A CA 1
ATOM 755 C C . LYS A 1 93 ? 20.294 11.129 -11.104 1.00 59.53 93 LYS A C 1
ATOM 757 O O . LYS A 1 93 ? 19.252 10.678 -10.651 1.00 59.53 93 LYS A O 1
ATOM 762 N N . SER A 1 94 ? 20.660 12.403 -10.946 1.00 61.59 94 SER A N 1
ATOM 763 C CA . SER A 1 94 ? 19.907 13.425 -10.211 1.00 61.59 94 SER A CA 1
ATOM 764 C C . SER A 1 94 ? 18.675 13.977 -10.940 1.00 61.59 94 SER A C 1
ATOM 766 O O . SER A 1 94 ? 17.824 14.600 -10.311 1.00 61.59 94 SER A O 1
ATOM 768 N N . ARG A 1 95 ? 18.525 13.777 -12.259 1.00 69.88 95 ARG A N 1
ATOM 769 C CA . ARG A 1 95 ? 17.359 14.301 -12.991 1.00 69.88 95 ARG A CA 1
ATOM 770 C C . ARG A 1 95 ? 16.155 13.363 -12.854 1.00 69.88 95 ARG A C 1
ATOM 772 O O . ARG A 1 95 ? 16.137 12.287 -13.446 1.00 69.88 95 ARG A O 1
ATOM 779 N N . ALA A 1 96 ? 15.084 13.834 -12.209 1.00 71.25 96 ALA A N 1
ATOM 780 C CA . ALA A 1 96 ? 13.835 13.085 -11.990 1.00 71.25 96 ALA A CA 1
ATOM 781 C C . ALA A 1 96 ? 13.208 12.484 -13.269 1.00 71.25 96 ALA A C 1
ATOM 783 O O . ALA A 1 96 ? 12.571 11.432 -13.225 1.00 71.25 96 ALA A O 1
ATOM 784 N N . LYS A 1 97 ? 13.418 13.108 -14.440 1.00 71.31 97 LYS A N 1
ATOM 785 C CA . LYS A 1 97 ? 12.969 12.580 -15.747 1.00 71.31 97 LYS A CA 1
ATOM 786 C C . LYS A 1 97 ? 13.559 11.197 -16.069 1.00 71.31 97 LYS A C 1
ATOM 788 O O . LYS A 1 97 ? 12.918 10.423 -16.772 1.00 71.31 97 LYS A O 1
ATOM 793 N N . TRP A 1 98 ? 14.752 10.897 -15.564 1.00 70.38 98 TRP A N 1
ATOM 794 C CA . TRP A 1 98 ? 15.532 9.696 -15.879 1.00 70.38 98 TRP A CA 1
ATOM 795 C C . TRP A 1 98 ? 15.286 8.565 -14.872 1.00 70.38 98 TRP A C 1
ATOM 797 O O . TRP A 1 98 ? 15.607 7.409 -15.136 1.00 70.38 98 TRP A O 1
ATOM 807 N N . ASP A 1 99 ? 14.667 8.884 -13.735 1.00 76.69 99 ASP A N 1
ATOM 808 C CA . ASP A 1 99 ? 14.218 7.901 -12.749 1.00 76.69 99 ASP A CA 1
ATOM 809 C C . ASP A 1 99 ? 12.930 7.182 -13.196 1.00 76.69 99 ASP A C 1
ATOM 811 O O . ASP A 1 99 ? 12.675 6.044 -12.816 1.00 76.69 99 ASP A O 1
ATOM 815 N N . LYS A 1 100 ? 12.141 7.806 -14.081 1.00 82.44 100 LYS A N 1
ATOM 816 C CA . LYS A 1 100 ? 10.886 7.249 -14.609 1.00 82.44 100 LYS A CA 1
ATOM 817 C C . LYS A 1 100 ? 11.138 6.345 -15.819 1.00 82.44 100 LYS A C 1
ATOM 819 O O . LYS A 1 100 ? 11.746 6.791 -16.788 1.00 82.44 100 LYS A O 1
ATOM 824 N N . TRP A 1 101 ? 10.612 5.116 -15.810 1.00 85.12 101 TRP A N 1
ATOM 825 C CA . TRP A 1 101 ? 10.655 4.210 -16.970 1.00 85.12 101 TRP A CA 1
ATOM 826 C C . TRP A 1 101 ? 9.958 4.800 -18.205 1.00 85.12 101 TRP A C 1
ATOM 828 O O . TRP A 1 101 ? 8.866 5.362 -18.107 1.00 85.12 101 TRP A O 1
ATOM 838 N N . ARG A 1 102 ? 10.570 4.611 -19.379 1.00 83.31 102 ARG A N 1
ATOM 839 C CA . ARG A 1 102 ? 10.027 4.952 -20.701 1.00 83.31 102 ARG A CA 1
ATOM 840 C C . ARG A 1 102 ? 10.421 3.860 -21.686 1.00 83.31 102 ARG A C 1
ATOM 842 O O . ARG A 1 102 ? 11.548 3.375 -21.633 1.00 83.31 102 ARG A O 1
ATOM 849 N N . VAL A 1 103 ? 9.507 3.505 -22.585 1.00 84.44 103 VAL A N 1
ATOM 850 C CA . VAL A 1 103 ? 9.800 2.555 -23.662 1.00 84.44 103 VAL A CA 1
ATOM 851 C C . VAL A 1 103 ? 10.709 3.246 -24.689 1.00 84.44 103 VAL A C 1
ATOM 853 O O . VAL A 1 103 ? 10.338 4.321 -25.173 1.00 84.44 103 VAL A O 1
ATOM 856 N N . PRO A 1 104 ? 11.891 2.687 -25.000 1.00 81.81 104 PRO A N 1
ATOM 857 C CA . PRO A 1 104 ? 12.744 3.212 -26.059 1.00 81.81 104 PRO A CA 1
ATOM 858 C C . PRO A 1 104 ? 12.071 2.978 -27.418 1.00 81.81 104 PRO A C 1
ATOM 860 O O . PRO A 1 104 ? 11.570 1.888 -27.673 1.00 81.81 104 PRO A O 1
ATOM 863 N N . ARG A 1 105 ? 12.036 4.007 -28.274 1.00 82.81 105 ARG A N 1
ATOM 864 C CA . ARG A 1 105 ? 11.414 3.939 -29.614 1.00 82.81 105 ARG A CA 1
ATOM 865 C C . ARG A 1 105 ? 12.388 4.165 -30.777 1.00 82.81 105 ARG A C 1
ATOM 867 O O . ARG A 1 105 ? 11.958 4.139 -31.919 1.00 82.81 105 ARG A O 1
ATOM 874 N N . GLY A 1 106 ? 13.661 4.454 -30.501 1.00 82.69 106 GLY A N 1
ATOM 875 C CA . GLY A 1 106 ? 14.648 4.720 -31.552 1.00 82.69 106 GLY A CA 1
ATOM 876 C C . GLY A 1 106 ? 15.057 3.435 -32.270 1.00 82.69 106 GLY A C 1
ATOM 877 O O . GLY A 1 106 ? 15.287 2.432 -31.600 1.00 82.69 106 GLY A O 1
ATOM 878 N N . ALA A 1 107 ? 15.174 3.479 -33.598 1.00 81.75 107 ALA A N 1
ATOM 879 C CA . ALA A 1 107 ? 15.567 2.328 -34.416 1.00 81.75 107 ALA A CA 1
ATOM 880 C C . ALA A 1 107 ? 16.983 1.824 -34.078 1.00 81.75 107 ALA A C 1
ATOM 882 O O . ALA A 1 107 ? 17.210 0.623 -33.964 1.00 81.75 107 ALA A O 1
ATOM 883 N N . ASP A 1 108 ? 17.909 2.740 -33.787 1.00 80.44 108 ASP A N 1
ATOM 884 C CA . ASP A 1 108 ? 19.299 2.404 -33.440 1.00 80.44 108 ASP A CA 1
ATOM 885 C C . ASP A 1 108 ? 19.472 1.937 -31.987 1.00 80.44 108 ASP A C 1
ATOM 887 O O . ASP A 1 108 ? 20.583 1.661 -31.519 1.00 80.44 108 ASP A O 1
ATOM 891 N N . PHE A 1 109 ? 18.381 1.879 -31.219 1.00 74.81 109 PHE A N 1
ATOM 892 C CA . PHE A 1 109 ? 18.450 1.538 -29.810 1.00 74.81 109 PHE A CA 1
ATOM 893 C C . PHE A 1 109 ? 18.496 0.021 -29.600 1.00 74.81 109 PHE A C 1
ATOM 895 O O . PHE A 1 109 ? 17.546 -0.700 -29.894 1.00 74.81 109 PHE A O 1
ATOM 902 N N . LYS A 1 110 ? 19.572 -0.452 -28.963 1.00 77.31 110 LYS A N 1
ATOM 903 C CA . LYS A 1 110 ? 19.710 -1.834 -28.481 1.00 77.31 110 LYS A CA 1
ATOM 904 C C . LYS A 1 110 ? 19.874 -1.839 -26.962 1.00 77.31 110 LYS A C 1
ATOM 906 O O . LYS A 1 110 ? 20.727 -1.129 -26.428 1.00 77.31 110 LYS A O 1
ATOM 911 N N . LEU A 1 111 ? 19.071 -2.645 -26.262 1.00 75.62 111 LEU A N 1
ATOM 912 C CA . LEU A 1 111 ? 19.144 -2.768 -24.804 1.00 75.62 111 LEU A CA 1
ATOM 913 C C . LEU A 1 111 ? 20.407 -3.549 -24.407 1.00 75.62 111 LEU A C 1
ATOM 915 O O . LEU A 1 111 ? 20.516 -4.739 -24.695 1.00 75.62 111 LEU A O 1
ATOM 919 N N . LYS A 1 112 ? 21.355 -2.894 -23.728 1.00 76.81 112 LYS A N 1
ATOM 920 C CA . LYS A 1 112 ? 22.568 -3.543 -23.207 1.00 76.81 112 LYS A CA 1
ATOM 921 C C . LYS A 1 112 ? 22.352 -4.028 -21.772 1.00 76.81 112 LYS A C 1
ATOM 923 O O . LYS A 1 112 ? 21.556 -3.465 -21.025 1.00 76.81 112 LYS A O 1
ATOM 928 N N . LYS A 1 113 ? 23.123 -5.030 -21.337 1.00 72.38 113 LYS A N 1
ATOM 929 C CA . LYS A 1 113 ? 23.059 -5.590 -19.967 1.00 72.38 113 LYS A CA 1
ATOM 930 C C . LYS A 1 113 ? 23.253 -4.526 -18.874 1.00 72.38 113 LYS A C 1
ATOM 932 O O . LYS A 1 113 ? 22.619 -4.573 -17.824 1.00 72.38 113 LYS A O 1
ATOM 937 N N . GLU A 1 114 ? 24.107 -3.551 -19.149 1.00 72.44 114 GLU A N 1
ATOM 938 C CA . GLU A 1 114 ? 24.472 -2.446 -18.258 1.00 72.44 114 GLU A CA 1
ATOM 939 C C . GLU A 1 114 ? 23.383 -1.368 -18.130 1.00 72.44 114 GLU A C 1
ATOM 941 O O . GLU A 1 114 ? 23.394 -0.576 -17.189 1.00 72.44 114 GLU A O 1
ATOM 946 N N . ASP A 1 115 ? 22.441 -1.311 -19.075 1.00 71.31 115 ASP A N 1
ATOM 947 C CA . ASP A 1 115 ? 21.301 -0.397 -19.005 1.00 71.31 115 ASP A CA 1
ATOM 948 C C . ASP A 1 115 ? 20.251 -0.882 -17.990 1.00 71.31 115 ASP A C 1
ATOM 950 O O . ASP A 1 115 ? 19.419 -0.114 -17.519 1.00 71.31 115 ASP A O 1
ATOM 954 N N . GLY A 1 116 ? 20.358 -2.125 -17.530 1.00 78.62 116 GLY A N 1
ATOM 955 C CA . GLY A 1 116 ? 19.444 -2.701 -16.560 1.00 78.62 116 GLY A CA 1
ATOM 956 C C . GLY A 1 116 ? 18.298 -3.436 -17.241 1.00 78.62 116 GLY A C 1
ATOM 957 O O . GLY A 1 116 ? 18.400 -3.907 -18.371 1.00 78.62 116 GLY A O 1
ATOM 958 N N . LYS A 1 117 ? 17.209 -3.628 -16.499 1.00 83.94 117 LYS A N 1
ATOM 959 C CA . LYS A 1 117 ? 16.113 -4.510 -16.910 1.00 83.94 117 LYS A CA 1
ATOM 960 C C . LYS A 1 117 ? 14.941 -3.690 -17.427 1.00 83.94 117 LYS A C 1
ATOM 962 O O . LYS A 1 117 ? 14.563 -2.708 -16.797 1.00 83.94 117 LYS A O 1
ATOM 967 N N . ALA A 1 118 ? 14.331 -4.143 -18.520 1.00 86.12 118 ALA A N 1
ATOM 968 C CA . ALA A 1 118 ? 13.054 -3.622 -18.989 1.00 86.12 118 ALA A CA 1
ATOM 969 C C . ALA A 1 118 ? 11.885 -4.268 -18.215 1.00 86.12 118 ALA A C 1
ATOM 971 O O . ALA A 1 118 ? 11.961 -5.454 -17.866 1.00 86.12 118 ALA A O 1
ATOM 972 N N . PRO A 1 119 ? 10.797 -3.530 -17.933 1.00 91.19 119 PRO A N 1
ATOM 973 C CA . PRO A 1 119 ? 9.566 -4.106 -17.424 1.00 91.19 119 PRO A CA 1
ATOM 974 C C . PRO A 1 119 ? 9.007 -5.123 -18.414 1.00 91.19 119 PRO A C 1
ATOM 976 O O . PRO A 1 119 ? 8.923 -4.876 -19.612 1.00 91.19 119 PRO A O 1
ATOM 979 N N . SER A 1 120 ? 8.573 -6.254 -17.882 1.00 90.69 120 SER A N 1
ATOM 980 C CA . SER A 1 120 ? 7.884 -7.309 -18.615 1.00 90.69 120 SER A CA 1
ATOM 981 C C . SER A 1 120 ? 6.838 -7.950 -17.706 1.00 90.69 120 SER A C 1
ATOM 983 O O . SER A 1 120 ? 6.894 -7.815 -16.474 1.00 90.69 120 SER A O 1
ATOM 985 N N . THR A 1 121 ? 5.888 -8.678 -18.294 1.00 91.69 121 THR A N 1
ATOM 986 C CA . THR A 1 121 ? 4.826 -9.374 -17.551 1.00 91.69 121 THR A CA 1
ATOM 987 C C . THR A 1 121 ? 5.387 -10.369 -16.527 1.00 91.69 121 THR A C 1
ATOM 989 O O . THR A 1 121 ? 4.788 -10.552 -15.468 1.00 91.69 121 THR A O 1
ATOM 992 N N . GLY A 1 122 ? 6.580 -10.929 -16.760 1.00 91.25 122 GLY A N 1
ATOM 993 C CA . GLY A 1 122 ? 7.252 -11.844 -15.828 1.00 91.25 122 GLY A CA 1
ATOM 994 C C . GLY A 1 122 ? 7.627 -11.219 -14.475 1.00 91.25 122 GLY A C 1
ATOM 995 O O . GLY A 1 122 ? 7.717 -11.922 -13.472 1.00 91.25 122 GLY A O 1
ATOM 996 N N . TYR A 1 123 ? 7.773 -9.890 -14.393 1.00 91.81 123 TYR A N 1
ATOM 997 C CA . TYR A 1 123 ? 8.032 -9.186 -13.125 1.00 91.81 123 TYR A CA 1
ATOM 998 C C . TYR A 1 123 ? 6.759 -8.897 -12.314 1.00 91.81 123 TYR A C 1
ATOM 1000 O O . TYR A 1 123 ? 6.805 -8.251 -11.255 1.00 91.81 123 TYR A O 1
ATOM 1008 N N . ARG A 1 124 ? 5.589 -9.317 -12.801 1.00 91.38 124 ARG A N 1
ATOM 1009 C CA . ARG A 1 124 ? 4.313 -9.043 -12.146 1.00 91.38 124 ARG A CA 1
ATOM 1010 C C . ARG A 1 124 ? 4.200 -9.843 -10.847 1.00 91.38 124 ARG A C 1
ATOM 1012 O O . ARG A 1 124 ? 4.510 -11.024 -10.772 1.00 91.38 124 ARG A O 1
ATOM 1019 N N . THR A 1 125 ? 3.729 -9.186 -9.790 1.00 90.94 125 THR A N 1
ATOM 1020 C CA . THR A 1 125 ? 3.468 -9.853 -8.504 1.00 90.94 125 THR A CA 1
ATOM 1021 C C . THR A 1 125 ? 2.187 -10.681 -8.609 1.00 90.94 125 THR A C 1
ATOM 1023 O O . THR A 1 125 ? 1.255 -10.273 -9.320 1.00 90.94 125 THR A O 1
ATOM 1026 N N . SER A 1 126 ? 2.127 -11.810 -7.893 1.00 91.69 126 SER A N 1
ATOM 1027 C CA . SER A 1 126 ? 0.943 -12.675 -7.844 1.00 91.69 126 SER A CA 1
ATOM 1028 C C . SER A 1 126 ? -0.317 -11.879 -7.496 1.00 91.69 126 SER A C 1
ATOM 1030 O O . SER A 1 126 ? -0.266 -10.915 -6.728 1.00 91.69 126 SER A O 1
ATOM 1032 N N . LYS A 1 127 ? -1.458 -12.266 -8.078 1.00 90.06 127 LYS A N 1
ATOM 1033 C CA . LYS A 1 127 ? -2.728 -11.531 -7.941 1.00 90.06 127 LYS A CA 1
ATOM 1034 C C . LYS A 1 127 ? -3.145 -11.369 -6.473 1.00 90.06 127 LYS A C 1
ATOM 1036 O O . LYS A 1 127 ? -3.584 -10.294 -6.093 1.00 90.06 127 LYS A O 1
ATOM 1041 N N . ALA A 1 128 ? -2.911 -12.393 -5.651 1.00 88.69 128 ALA A N 1
ATOM 1042 C CA . ALA A 1 128 ? -3.242 -12.386 -4.228 1.00 88.69 128 ALA A CA 1
ATOM 1043 C C . ALA A 1 128 ? -2.411 -11.398 -3.386 1.00 88.69 128 ALA A C 1
ATOM 1045 O O . ALA A 1 128 ? -2.904 -10.914 -2.376 1.00 88.69 128 ALA A O 1
ATOM 1046 N N . LEU A 1 129 ? -1.158 -11.113 -3.769 1.00 89.50 129 LEU A N 1
ATOM 1047 C CA . LEU A 1 129 ? -0.249 -10.237 -3.007 1.00 89.50 129 LEU A CA 1
ATOM 1048 C C . LEU A 1 129 ? -0.150 -8.822 -3.585 1.00 89.50 129 LEU A C 1
ATOM 1050 O O . LEU A 1 129 ? 0.446 -7.932 -2.977 1.00 89.50 129 LEU A O 1
ATOM 1054 N N . ARG A 1 130 ? -0.658 -8.619 -4.799 1.00 90.50 130 ARG A N 1
ATOM 1055 C CA . ARG A 1 130 ? -0.623 -7.324 -5.467 1.00 90.50 130 ARG A CA 1
ATOM 1056 C C . ARG A 1 130 ? -1.519 -6.338 -4.716 1.00 90.50 130 ARG A C 1
ATOM 1058 O O . ARG A 1 130 ? -2.618 -6.702 -4.320 1.00 90.50 130 ARG A O 1
ATOM 1065 N N . TYR A 1 131 ? -1.043 -5.102 -4.563 1.00 90.56 131 TYR A N 1
ATOM 1066 C CA . TYR A 1 131 ? -1.736 -4.010 -3.860 1.00 90.56 131 TYR A CA 1
ATOM 1067 C C . TYR A 1 131 ? -1.885 -4.181 -2.337 1.00 90.56 131 TYR A C 1
ATOM 1069 O O . TYR A 1 131 ? -2.581 -3.393 -1.709 1.00 90.56 131 TYR A O 1
ATOM 1077 N N . LEU A 1 132 ? -1.227 -5.172 -1.724 1.00 92.44 132 LEU A N 1
ATOM 1078 C CA . LEU A 1 132 ? -1.154 -5.258 -0.265 1.00 92.44 132 LEU A CA 1
ATOM 1079 C C . LEU A 1 132 ? 0.009 -4.416 0.276 1.00 92.44 132 LEU A C 1
ATOM 1081 O O . LEU A 1 132 ? 1.138 -4.506 -0.225 1.00 92.44 132 LEU A O 1
ATOM 1085 N N . HIS A 1 133 ? -0.260 -3.668 1.345 1.00 92.81 133 HIS A N 1
ATOM 1086 C CA . HIS A 1 133 ? 0.743 -3.004 2.176 1.00 92.81 133 HIS A CA 1
ATOM 1087 C C . HIS A 1 133 ? 1.651 -4.058 2.840 1.00 92.81 133 HIS A C 1
ATOM 1089 O O . HIS A 1 133 ? 1.192 -5.175 3.100 1.00 92.81 133 HIS A O 1
ATOM 1095 N N . PRO A 1 134 ? 2.919 -3.761 3.184 1.00 90.75 134 PRO A N 1
ATOM 1096 C CA . PRO A 1 134 ? 3.780 -4.677 3.937 1.00 90.75 134 PRO A CA 1
ATOM 1097 C C . PRO A 1 134 ? 3.172 -5.209 5.241 1.00 90.75 134 PRO A C 1
ATOM 1099 O O . PRO A 1 134 ? 3.513 -6.318 5.646 1.00 90.75 134 PRO A O 1
ATOM 1102 N N . SER A 1 135 ? 2.233 -4.479 5.854 1.00 89.44 135 SER A N 1
ATOM 1103 C CA . SER A 1 135 ? 1.451 -4.950 7.009 1.00 89.44 135 SER A CA 1
ATOM 1104 C C . SER A 1 135 ? 0.418 -6.036 6.671 1.00 89.44 135 SER A C 1
ATOM 1106 O O . SER A 1 135 ? -0.206 -6.564 7.581 1.00 89.44 135 SER A O 1
ATOM 1108 N N . GLY A 1 136 ? 0.227 -6.396 5.403 1.00 89.38 136 GLY A N 1
ATOM 1109 C CA . GLY A 1 136 ? -0.720 -7.426 4.963 1.00 89.38 136 GLY A CA 1
ATOM 1110 C C . GLY A 1 136 ? -2.152 -6.934 4.735 1.00 89.38 136 GLY A C 1
ATOM 1111 O O . GLY A 1 136 ? -2.994 -7.739 4.352 1.00 89.38 136 GLY A O 1
ATOM 1112 N N . TYR A 1 137 ? -2.413 -5.639 4.918 1.00 91.62 137 TYR A N 1
ATOM 1113 C CA . TYR A 1 137 ? -3.706 -5.008 4.644 1.00 91.62 137 TYR A CA 1
ATOM 1114 C C . TYR A 1 137 ? -3.766 -4.447 3.222 1.00 91.62 137 TYR A C 1
ATOM 1116 O O . TYR A 1 137 ? -2.737 -4.082 2.645 1.00 91.62 137 TYR A O 1
ATOM 1124 N N . ARG A 1 138 ? -4.970 -4.344 2.659 1.00 92.19 138 ARG A N 1
ATOM 1125 C CA . ARG A 1 138 ? -5.230 -3.519 1.474 1.00 92.19 138 ARG A CA 1
ATOM 1126 C C . ARG A 1 138 ? -5.469 -2.083 1.908 1.00 92.19 138 ARG A C 1
ATOM 1128 O O . ARG A 1 138 ? -6.246 -1.848 2.826 1.00 92.19 138 ARG A O 1
ATOM 1135 N N . GLU A 1 139 ? -4.796 -1.147 1.258 1.00 93.06 139 GLU A N 1
ATOM 1136 C CA . GLU A 1 139 ? -4.938 0.272 1.573 1.00 93.06 139 GLU A CA 1
ATOM 1137 C C . GLU A 1 139 ? -6.154 0.855 0.861 1.00 93.06 139 GLU A C 1
ATOM 1139 O O . GLU A 1 139 ? -6.342 0.617 -0.334 1.00 93.06 139 GLU A O 1
ATOM 1144 N N . VAL A 1 140 ? -6.942 1.649 1.579 1.00 94.12 140 VAL A N 1
ATOM 1145 C CA . VAL A 1 140 ? -7.971 2.512 0.996 1.00 94.12 140 VAL A CA 1
ATOM 1146 C C . VAL A 1 140 ? -7.679 3.949 1.400 1.00 94.12 140 VAL A C 1
ATOM 1148 O O . VAL A 1 140 ? -7.456 4.234 2.575 1.00 94.12 140 VAL A O 1
ATOM 1151 N N . LEU A 1 141 ? -7.643 4.839 0.410 1.00 94.75 141 LEU A N 1
ATOM 1152 C CA . LEU A 1 141 ? -7.481 6.272 0.623 1.00 94.75 141 LEU A CA 1
ATOM 1153 C C . LEU A 1 141 ? -8.817 6.875 1.069 1.00 94.75 141 LEU A C 1
ATOM 1155 O O . LEU A 1 141 ? -9.830 6.612 0.426 1.00 94.75 141 LEU A O 1
ATOM 1159 N N . ILE A 1 142 ? -8.798 7.671 2.138 1.00 95.50 142 ILE A N 1
ATOM 1160 C CA . ILE A 1 142 ? -9.993 8.234 2.774 1.00 95.50 142 ILE A CA 1
ATOM 1161 C C . ILE A 1 142 ? -9.876 9.749 2.933 1.00 95.50 142 ILE A C 1
ATOM 1163 O O . ILE A 1 142 ? -8.812 10.260 3.295 1.00 95.50 142 ILE A O 1
ATOM 1167 N N . HIS A 1 143 ? -10.988 10.455 2.730 1.00 95.06 143 HIS A N 1
ATOM 1168 C CA . HIS A 1 143 ? -11.090 11.911 2.867 1.00 95.06 143 HIS A CA 1
ATOM 1169 C C . HIS A 1 143 ? -11.989 12.355 4.027 1.00 95.06 143 HIS A C 1
ATOM 1171 O O . HIS A 1 143 ? -11.831 13.465 4.539 1.00 95.06 143 HIS A O 1
ATOM 1177 N N . ASN A 1 144 ? -12.942 11.517 4.441 1.00 93.81 144 ASN A N 1
ATOM 1178 C CA . ASN A 1 144 ? -13.943 11.856 5.450 1.00 93.81 144 ASN A CA 1
ATOM 1179 C C . ASN A 1 144 ? -14.299 10.656 6.343 1.00 93.81 144 ASN A C 1
ATOM 1181 O O . ASN A 1 144 ? -13.922 9.519 6.083 1.00 93.81 144 ASN A O 1
ATOM 1185 N N . ALA A 1 145 ? -15.050 10.926 7.407 1.00 92.62 145 ALA A N 1
ATOM 1186 C CA . ALA A 1 145 ? -15.511 9.908 8.342 1.00 92.62 145 ALA A CA 1
ATOM 1187 C C . ALA A 1 145 ? -16.534 8.920 7.751 1.00 92.62 145 ALA A C 1
ATOM 1189 O O . ALA A 1 145 ? -16.550 7.761 8.143 1.00 92.62 145 ALA A O 1
ATOM 1190 N N . LYS A 1 146 ? -17.379 9.357 6.810 1.00 92.31 146 LYS A N 1
ATOM 1191 C CA . LYS A 1 146 ? -18.430 8.509 6.217 1.00 92.31 146 LYS A CA 1
ATOM 1192 C C . LYS A 1 146 ? -17.832 7.369 5.387 1.00 92.31 146 LYS A C 1
ATOM 1194 O O . LYS A 1 146 ? -18.341 6.256 5.367 1.00 92.31 146 LYS A O 1
ATOM 1199 N N . GLU A 1 147 ? -16.702 7.627 4.740 1.00 91.88 147 GLU A N 1
ATOM 1200 C CA . GLU A 1 147 ? -15.939 6.621 4.002 1.00 91.88 147 GLU A CA 1
ATOM 1201 C C . GLU A 1 147 ? -15.390 5.507 4.912 1.00 91.88 147 GLU A C 1
ATOM 1203 O O . GLU A 1 147 ? -15.226 4.386 4.439 1.00 91.88 147 GLU A O 1
ATOM 1208 N N . LEU A 1 148 ? -15.155 5.757 6.211 1.00 91.31 148 LEU A N 1
ATOM 1209 C CA . LEU A 1 148 ? -14.789 4.696 7.163 1.00 91.31 148 LEU A CA 1
ATOM 1210 C C . LEU A 1 148 ? -15.954 3.739 7.427 1.00 91.31 148 LEU A C 1
ATOM 1212 O O . LEU A 1 148 ? -15.744 2.531 7.505 1.00 91.31 148 LEU A O 1
ATOM 1216 N N . GLU A 1 149 ? -17.175 4.262 7.513 1.00 88.38 149 GLU A N 1
ATOM 1217 C CA . GLU A 1 149 ? -18.385 3.458 7.720 1.00 88.38 149 GLU A CA 1
ATOM 1218 C C . GLU A 1 149 ? -18.618 2.523 6.522 1.00 88.38 149 GLU A C 1
ATOM 1220 O O . GLU A 1 149 ? -18.917 1.347 6.700 1.00 88.38 149 GLU A O 1
ATOM 1225 N N . MET A 1 150 ? -18.347 2.984 5.294 1.00 88.50 150 MET A N 1
ATOM 1226 C CA . MET A 1 150 ? -18.393 2.135 4.089 1.00 88.50 150 MET A CA 1
ATOM 1227 C C . MET A 1 150 ? -17.319 1.035 4.059 1.00 88.50 150 MET A C 1
ATOM 1229 O O . MET A 1 150 ? -17.427 0.066 3.300 1.00 88.50 150 MET A O 1
ATOM 1233 N N . LEU A 1 151 ? -16.241 1.200 4.828 1.00 87.31 151 LEU A N 1
ATOM 1234 C CA . LEU A 1 151 ? -15.190 0.195 4.969 1.00 87.31 151 LEU A CA 1
ATOM 1235 C C . LEU A 1 151 ? -15.477 -0.806 6.083 1.00 87.31 151 LEU A C 1
ATOM 1237 O O . LEU A 1 151 ? -14.869 -1.883 6.081 1.00 87.31 151 LEU A O 1
ATOM 1241 N N . ALA A 1 152 ? -16.408 -0.492 6.984 1.00 80.00 152 ALA A N 1
ATOM 1242 C CA . ALA A 1 152 ? -16.873 -1.426 7.991 1.00 80.00 152 ALA A CA 1
ATOM 1243 C C . ALA A 1 152 ? -17.412 -2.694 7.302 1.00 80.00 152 ALA A C 1
ATOM 1245 O O . ALA A 1 152 ? -18.156 -2.641 6.325 1.00 80.00 152 ALA A O 1
ATOM 1246 N N . GLY A 1 153 ? -16.955 -3.860 7.758 1.00 78.44 153 GLY A N 1
ATOM 1247 C CA . GLY A 1 153 ? -17.318 -5.156 7.175 1.00 78.44 153 GLY A CA 1
ATOM 1248 C C . GLY A 1 153 ? -16.405 -5.656 6.047 1.00 78.44 153 GLY A C 1
ATOM 1249 O O . GLY A 1 153 ? -16.467 -6.836 5.699 1.00 78.44 153 GLY A O 1
ATOM 1250 N N . ARG A 1 154 ? -15.488 -4.837 5.508 1.00 84.31 154 ARG A N 1
ATOM 1251 C CA . ARG A 1 154 ? -14.473 -5.340 4.564 1.00 84.31 154 ARG A CA 1
ATOM 1252 C C . ARG A 1 154 ? -13.313 -5.999 5.308 1.00 84.31 154 ARG A C 1
ATOM 1254 O O . ARG A 1 154 ? -12.621 -5.376 6.108 1.00 84.31 154 ARG A O 1
ATOM 1261 N N . ALA A 1 155 ? -13.041 -7.261 4.988 1.00 80.56 155 ALA A N 1
ATOM 1262 C CA . ALA A 1 155 ? -11.929 -7.991 5.587 1.00 80.56 155 ALA A CA 1
ATOM 1263 C C . ALA A 1 155 ? -10.560 -7.469 5.109 1.00 80.56 155 ALA A C 1
ATOM 1265 O O . ALA A 1 155 ? -10.347 -7.228 3.918 1.00 80.56 155 ALA A O 1
ATOM 1266 N N . ASN A 1 156 ? -9.597 -7.393 6.034 1.00 84.12 156 ASN A N 1
ATOM 1267 C CA . ASN A 1 156 ? -8.182 -7.104 5.764 1.00 84.12 156 ASN A CA 1
ATOM 1268 C C . ASN A 1 156 ? -7.922 -5.749 5.070 1.00 84.12 156 ASN A C 1
ATOM 1270 O O . ASN A 1 156 ? -6.995 -5.630 4.260 1.00 84.12 156 ASN A O 1
ATOM 1274 N N . VAL A 1 157 ? -8.705 -4.719 5.399 1.00 91.44 157 VAL A N 1
ATOM 1275 C CA . VAL A 1 157 ? -8.526 -3.348 4.895 1.00 91.44 157 VAL A CA 1
ATOM 1276 C C . VAL A 1 157 ? -7.926 -2.444 5.973 1.00 91.44 157 VAL A C 1
ATOM 1278 O O . VAL A 1 157 ? -8.235 -2.583 7.152 1.00 91.44 157 VAL A O 1
ATOM 1281 N N . ALA A 1 158 ? -7.050 -1.530 5.559 1.00 92.81 158 ALA A N 1
ATOM 1282 C CA . ALA A 1 158 ? -6.536 -0.442 6.380 1.00 92.81 158 ALA A CA 1
ATOM 1283 C C . ALA A 1 158 ? -6.791 0.900 5.683 1.00 92.81 158 ALA A C 1
ATOM 1285 O O . ALA A 1 158 ? -6.715 1.008 4.455 1.00 92.81 158 ALA A O 1
ATOM 1286 N N . ALA A 1 159 ? -7.067 1.920 6.483 1.00 94.88 159 ALA A N 1
ATOM 1287 C CA . ALA A 1 159 ? -7.328 3.275 6.034 1.00 94.88 159 ALA A CA 1
ATOM 1288 C C . ALA A 1 159 ? -6.022 4.072 5.894 1.00 94.88 159 ALA A C 1
ATOM 1290 O O . ALA A 1 159 ? -5.141 4.016 6.753 1.00 94.88 159 ALA A O 1
ATOM 1291 N N . ARG A 1 160 ? -5.905 4.868 4.831 1.00 95.38 160 ARG A N 1
ATOM 1292 C CA . ARG A 1 160 ? -4.893 5.918 4.688 1.00 95.38 160 ARG A CA 1
ATOM 1293 C C . ARG A 1 160 ? -5.621 7.243 4.514 1.00 95.38 160 ARG A C 1
ATOM 1295 O O . ARG A 1 160 ? -6.364 7.413 3.556 1.00 95.38 160 ARG A O 1
ATOM 1302 N N . ILE A 1 161 ? -5.393 8.190 5.411 1.00 96.31 161 ILE A N 1
ATOM 1303 C CA . ILE A 1 161 ? -5.996 9.518 5.315 1.00 96.31 161 ILE A CA 1
ATOM 1304 C C . ILE A 1 161 ? -5.283 10.309 4.212 1.00 96.31 161 ILE A C 1
ATOM 1306 O O . ILE A 1 161 ? -4.049 10.353 4.187 1.00 96.31 161 ILE A O 1
ATOM 1310 N N . ALA A 1 162 ? -6.036 10.934 3.310 1.00 96.44 162 ALA A N 1
ATOM 1311 C CA . ALA A 1 162 ? -5.480 11.790 2.269 1.00 96.44 162 ALA A CA 1
ATOM 1312 C C . ALA A 1 162 ? -4.705 12.980 2.863 1.00 96.44 162 ALA A C 1
ATOM 1314 O O . ALA A 1 162 ? -5.037 13.502 3.928 1.00 96.44 162 ALA A O 1
ATOM 1315 N N . SER A 1 163 ? -3.656 13.422 2.165 1.00 95.50 163 SER A N 1
ATOM 1316 C CA . SER A 1 163 ? -2.789 14.519 2.622 1.00 95.50 163 SER A CA 1
ATOM 1317 C C . SER A 1 163 ? -3.503 15.870 2.686 1.00 95.50 163 SER A C 1
ATOM 1319 O O . SER A 1 163 ? -3.084 16.745 3.433 1.00 95.50 163 SER A O 1
ATOM 1321 N N . THR A 1 164 ? -4.585 16.036 1.927 1.00 96.19 164 THR A N 1
ATOM 1322 C CA . THR A 1 164 ? -5.399 17.257 1.874 1.00 96.19 164 THR A CA 1
ATOM 1323 C C . THR A 1 164 ? -6.317 17.427 3.087 1.00 96.19 164 THR A C 1
ATOM 1325 O O . THR A 1 164 ? -6.880 18.502 3.286 1.00 96.19 164 THR A O 1
ATOM 1328 N N . VAL A 1 165 ? -6.487 16.392 3.919 1.00 96.38 165 VAL A N 1
ATOM 1329 C CA . VAL A 1 165 ? -7.358 16.457 5.097 1.00 96.38 165 VAL A CA 1
ATOM 1330 C C . VAL A 1 165 ? -6.653 17.210 6.224 1.00 96.38 165 VAL A C 1
ATOM 1332 O O . VAL A 1 165 ? -5.620 16.777 6.735 1.00 96.38 165 VAL A O 1
ATOM 1335 N N . GLY A 1 166 ? -7.240 18.328 6.651 1.00 96.25 166 GLY A N 1
ATOM 1336 C CA . GLY A 1 166 ? -6.719 19.138 7.752 1.00 96.25 166 GLY A CA 1
ATOM 1337 C C . GLY A 1 166 ? -6.785 18.445 9.120 1.00 96.25 166 GLY A C 1
ATOM 1338 O O . GLY A 1 166 ? -7.586 17.536 9.345 1.00 96.25 166 GLY A O 1
ATOM 1339 N N . ARG A 1 167 ? -5.971 18.921 10.072 1.00 95.31 167 ARG A N 1
ATOM 1340 C CA . ARG A 1 167 ? -5.796 18.322 11.414 1.00 95.31 167 ARG A CA 1
ATOM 1341 C C . ARG A 1 167 ? -7.107 18.097 12.178 1.00 95.31 167 ARG A C 1
ATOM 1343 O O . ARG A 1 167 ? -7.271 17.040 12.775 1.00 95.31 167 ARG A O 1
ATOM 1350 N N . LYS A 1 168 ? -8.054 19.041 12.105 1.00 94.94 168 LYS A N 1
ATOM 1351 C CA . LYS A 1 168 ? -9.365 18.936 12.773 1.00 94.94 168 LYS A CA 1
ATOM 1352 C C . LYS A 1 168 ? -10.135 17.686 12.324 1.00 94.94 168 LYS A C 1
ATOM 1354 O O . LYS A 1 168 ? -10.432 16.818 13.138 1.00 94.94 168 LYS A O 1
ATOM 1359 N N . LYS A 1 169 ? -10.349 17.544 11.010 1.00 94.75 169 LYS A N 1
ATOM 1360 C CA . LYS A 1 169 ? -11.023 16.376 10.417 1.00 94.75 169 LYS A CA 1
ATOM 1361 C C . LYS A 1 169 ? -10.229 15.086 10.627 1.00 94.75 169 LYS A C 1
ATOM 1363 O O . LYS A 1 169 ? -10.824 14.036 10.827 1.00 94.75 169 LYS A O 1
ATOM 1368 N N . ARG A 1 170 ? -8.891 15.146 10.621 1.00 95.81 170 ARG A N 1
ATOM 1369 C CA . ARG A 1 170 ? -8.051 13.977 10.937 1.00 95.81 170 ARG A CA 1
ATOM 1370 C C . ARG A 1 170 ? -8.338 13.434 12.337 1.00 95.81 170 ARG A C 1
ATOM 1372 O O . ARG A 1 170 ? -8.482 12.228 12.475 1.00 95.81 170 ARG A O 1
ATOM 1379 N N . GLY A 1 171 ? -8.473 14.304 13.339 1.00 94.56 171 GLY A N 1
ATOM 1380 C CA . GLY A 1 171 ? -8.827 13.891 14.701 1.00 94.56 171 GLY A CA 1
ATOM 1381 C C . GLY A 1 171 ? -10.189 13.195 14.778 1.00 94.56 171 GLY A C 1
ATOM 1382 O O . GLY A 1 171 ? -10.318 12.171 15.440 1.00 94.56 171 GLY A O 1
ATOM 1383 N N . GLU A 1 172 ? -11.188 13.703 14.055 1.00 94.88 172 GLU A N 1
ATOM 1384 C CA . GLU A 1 172 ? -12.520 13.081 13.960 1.00 94.88 172 GLU A CA 1
ATOM 1385 C C . GLU A 1 172 ? -12.468 11.704 13.279 1.00 94.88 172 GLU A C 1
ATOM 1387 O O . GLU A 1 172 ? -13.096 10.754 13.740 1.00 94.88 172 GLU A O 1
ATOM 1392 N N . ILE A 1 173 ? -11.688 11.583 12.200 1.00 95.19 173 ILE A N 1
ATOM 1393 C CA . ILE A 1 173 ? -11.491 10.326 11.465 1.00 95.19 173 ILE A CA 1
ATOM 1394 C C . ILE A 1 173 ? -10.783 9.288 12.341 1.00 95.19 173 ILE A C 1
ATOM 1396 O O . ILE A 1 173 ? -11.180 8.130 12.323 1.00 95.19 173 ILE A O 1
ATOM 1400 N N . ILE A 1 174 ? -9.763 9.684 13.110 1.00 95.00 174 ILE A N 1
ATOM 1401 C CA . ILE A 1 174 ? -9.034 8.768 14.000 1.00 95.00 174 ILE A CA 1
ATOM 1402 C C . ILE A 1 174 ? -9.964 8.211 15.077 1.00 95.00 174 ILE A C 1
ATOM 1404 O O . ILE A 1 174 ? -10.085 6.997 15.187 1.00 95.00 174 ILE A O 1
ATOM 1408 N N . LYS A 1 175 ? -10.700 9.082 15.779 1.00 94.44 175 LYS A N 1
ATOM 1409 C CA . LYS A 1 175 ? -11.663 8.665 16.812 1.00 94.44 175 LYS A CA 1
ATOM 1410 C C . LYS A 1 175 ? -12.681 7.658 16.274 1.00 94.44 175 LYS A C 1
ATOM 1412 O O . LYS A 1 175 ? -12.849 6.584 16.837 1.00 94.44 175 LYS A O 1
ATOM 1417 N N . LYS A 1 176 ? -13.288 7.963 15.124 1.00 94.31 176 LYS A N 1
ATOM 1418 C CA . LYS A 1 176 ? -14.244 7.055 14.478 1.00 94.31 176 LYS A CA 1
ATOM 1419 C C . LYS A 1 176 ? -13.611 5.752 13.991 1.00 94.31 176 LYS A C 1
ATOM 1421 O O . LYS A 1 176 ? -14.264 4.714 13.986 1.00 94.31 176 LYS A O 1
ATOM 1426 N N . ALA A 1 177 ? -12.357 5.778 13.549 1.00 93.19 177 ALA A N 1
ATOM 1427 C CA . ALA A 1 177 ? -11.665 4.562 13.140 1.00 93.19 177 ALA A CA 1
ATOM 1428 C C . ALA A 1 177 ? -11.388 3.636 14.331 1.00 93.19 177 ALA A C 1
ATOM 1430 O O . ALA A 1 177 ? -11.515 2.422 14.171 1.00 93.19 177 ALA A O 1
ATOM 1431 N N . ASP A 1 178 ? -11.068 4.194 15.500 1.00 91.94 178 ASP A N 1
ATOM 1432 C CA . ASP A 1 178 ? -10.879 3.434 16.738 1.00 91.94 178 ASP A CA 1
ATOM 1433 C C . ASP A 1 178 ? -12.198 2.805 17.216 1.00 91.94 178 ASP A C 1
ATOM 1435 O O . ASP A 1 178 ? -12.211 1.638 17.600 1.00 91.94 178 ASP A O 1
ATOM 1439 N N . GLU A 1 179 ? -13.319 3.527 17.095 1.00 91.50 179 GLU A N 1
ATOM 1440 C CA . GLU A 1 179 ? -14.668 3.013 17.392 1.00 91.50 179 GLU A CA 1
ATOM 1441 C C . GLU A 1 179 ? -15.061 1.829 16.490 1.00 91.50 179 GLU A C 1
ATOM 1443 O O . GLU A 1 179 ? -15.606 0.832 16.960 1.00 91.50 179 GLU A O 1
ATOM 1448 N N . ILE A 1 180 ? -14.772 1.920 15.187 1.00 90.12 180 ILE A N 1
ATOM 1449 C CA . ILE A 1 180 ? -15.102 0.875 14.199 1.00 90.12 180 ILE A CA 1
ATOM 1450 C C . ILE A 1 180 ? -14.061 -0.267 14.213 1.00 90.12 180 ILE A C 1
ATOM 1452 O O . ILE A 1 180 ? -14.329 -1.369 13.732 1.00 90.12 180 ILE A O 1
ATOM 1456 N N . GLY A 1 181 ? -12.861 -0.029 14.754 1.00 87.62 181 GLY A N 1
ATOM 1457 C CA . GLY A 1 181 ? -11.755 -0.991 14.780 1.00 87.62 181 GLY A CA 1
ATOM 1458 C C . GLY A 1 181 ? -10.964 -1.083 13.466 1.00 87.62 181 GLY A C 1
ATOM 1459 O O . GLY A 1 181 ? -10.411 -2.137 13.138 1.00 87.62 181 GLY A O 1
ATOM 1460 N N . ILE A 1 182 ? -10.898 -0.000 12.682 1.00 90.75 182 ILE A N 1
ATOM 1461 C CA . ILE A 1 182 ? -10.135 0.059 11.424 1.00 90.75 182 ILE A CA 1
ATOM 1462 C C . ILE A 1 182 ? -8.752 0.660 11.674 1.00 90.75 182 ILE A C 1
ATOM 1464 O O . ILE A 1 182 ? -8.605 1.770 12.172 1.00 90.75 182 ILE A O 1
ATOM 1468 N N . LYS A 1 183 ? -7.702 -0.034 11.224 1.00 91.19 183 LYS A N 1
ATOM 1469 C CA . LYS A 1 183 ? -6.329 0.467 11.341 1.00 91.19 183 LYS A CA 1
ATOM 1470 C C . LYS A 1 183 ? -6.053 1.614 10.364 1.00 91.19 183 LYS A C 1
ATOM 1472 O O . LYS A 1 183 ? -6.138 1.418 9.150 1.00 91.19 183 LYS A O 1
ATOM 1477 N N . ILE A 1 184 ? -5.606 2.757 10.884 1.00 94.44 184 ILE A N 1
ATOM 1478 C CA . ILE A 1 184 ? -5.069 3.871 10.090 1.00 94.44 184 ILE A CA 1
ATOM 1479 C C . ILE A 1 184 ? -3.549 3.706 9.908 1.00 94.44 184 ILE A C 1
ATOM 1481 O O . ILE A 1 184 ? -2.827 3.372 10.845 1.00 94.44 184 ILE A O 1
ATOM 1485 N N . LEU A 1 185 ? -3.049 3.909 8.685 1.00 93.12 185 LEU A N 1
ATOM 1486 C CA . LEU A 1 185 ? -1.627 3.739 8.338 1.00 93.12 185 LEU A CA 1
ATOM 1487 C C . LEU A 1 185 ? -0.770 4.980 8.594 1.00 93.12 185 LEU A C 1
ATOM 1489 O O . LEU A 1 185 ? 0.430 4.861 8.817 1.00 93.12 185 LEU A O 1
ATOM 1493 N N . ASN A 1 186 ? -1.377 6.157 8.512 1.00 92.88 186 ASN A N 1
ATOM 1494 C CA . ASN A 1 186 ? -0.737 7.452 8.691 1.00 92.88 186 ASN A CA 1
ATOM 1495 C C . ASN A 1 186 ? -1.469 8.249 9.771 1.00 92.88 186 ASN A C 1
ATOM 1497 O O . ASN A 1 186 ? -1.918 9.351 9.473 1.00 92.88 186 ASN A O 1
ATOM 1501 N N . ALA A 1 187 ? -1.682 7.657 10.949 1.00 80.56 187 ALA A N 1
ATOM 1502 C CA . ALA A 1 187 ? -2.316 8.345 12.073 1.00 80.56 187 ALA A CA 1
ATOM 1503 C C . ALA A 1 187 ? -1.459 9.548 12.490 1.00 80.56 187 ALA A C 1
ATOM 1505 O O . ALA A 1 187 ? -0.240 9.341 12.683 1.00 80.56 187 ALA A O 1
#

Radius of gyration: 38.56 Å; chains: 1; bounding box: 111×38×118 Å